Protein 6IZ2 (pdb70)

B-factor: mean 35.09, std 18.03, range [10.12, 117.85]

Secondary structure (DSSP, 8-state):
--S--HHHHHHHHHHHHHHHHHHHHHS-HHHHHH---TT---HHHHHHHHHHHHHHHHHHHHHSS-------HHHHHHHHHHHHHHHHHHGGGS-TTGGG--EE-SSSEE-HHHHHHHHHHHHHHHHHHHHHHHHHTT-PPPP--/----HHHHHHHHHHHHHHHHHHHHHS-HHHHHH---TT---HHHHHHHHHHHHHHHHHHHHHSS-------HHHHHHHHHHHHHHHHHHGGG--SHHHH--EE-SS-EE-HHHHHHHHHHHHHHHHHHHHHHHHHTT-PPPP--

InterPro domains:
  IPR007837 DNA damage-inducible protein DinB [PF05163] (1-160)
  IPR034660 DinB/YfiT-like putative metalloenzymes [G3DSA:1.20.120.450] (8-155)
  IPR034660 DinB/YfiT-like putative metalloenzymes [SSF109854] (11-155)

Foldseek 3Di:
DPDDDLVRLLVVLLVLLVLLLQLLVQDDQCQQQPPDDPPGGHLLVLLVVLLVLLVQLLVCQVVVAGDDVGDTSVVSSVSSVVSSVSSVVRSVVRDPVQQPFQHADPVGTHGSVRSSVVSSVSSVVSVVVSCVSCVVVVTHRPDPD/DDD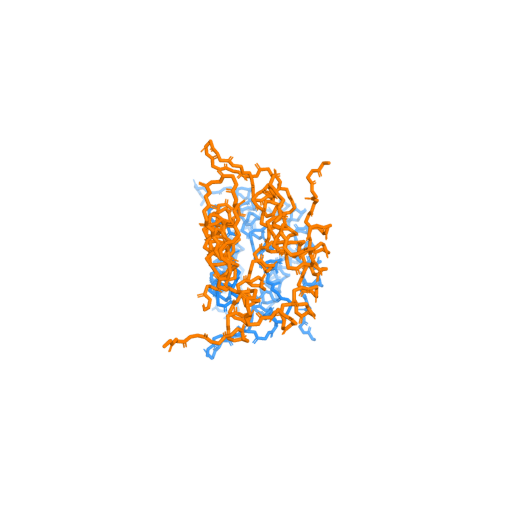DLVRLLVVLLVLLVLLLQLLVQDDQCQQQDPDDPPGGHLLVLLVVLLVLLVQLLVCQVVVARDDVRDTSVVSSVSSVVSSVSSVVRSVVRDPCQAQQFHQDPVGTHGSVRSSVVSSVSSVVSSVVSCVSCVVVVTHRPDPD

Solvent-accessible surface area: 15573 Å² total; per-residue (Å²): 153,180,176,105,37,52,75,100,11,19,67,108,3,40,42,38,2,72,10,0,58,100,0,0,89,32,3,52,89,139,1,1,46,59,44,92,28,124,155,68,98,29,0,21,17,1,0,30,48,7,0,31,46,8,55,57,0,0,28,3,32,119,162,34,95,17,67,112,153,92,14,31,57,80,109,1,19,64,55,3,57,93,0,49,67,44,0,35,65,39,1,88,136,21,65,97,75,40,14,70,59,76,14,106,25,114,204,31,160,52,6,0,66,94,1,0,100,118,13,13,91,16,8,45,103,16,2,33,42,0,39,84,4,0,139,107,52,45,37,37,12,26,80,132,133,232,183,101,45,78,74,100,12,20,66,112,2,38,41,39,1,74,14,0,61,98,0,0,83,33,4,54,94,137,6,0,47,54,45,91,29,122,157,65,99,29,0,20,16,2,0,29,49,5,0,31,66,5,48,60,0,0,42,2,18,108,160,27,114,8,88,105,153,94,14,29,55,80,110,0,15,65,58,2,59,113,0,48,66,33,0,34,68,41,3,90,144,21,45,114,123,57,26,71,75,77,10,113,14,118,105,28,74,39,6,1,70,74,2,0,99,118,18,15,89,31,6,46,105,16,2,35,41,0,40,84,4,0,140,106,56,44,36,37,11,25,77,134,127

Sequence (289 aa):
KLLLSPAELLAHWQGHRDLTRRVIEAFPEEGFAAHHAPDMRPFQAMACELAGMVEYQLDWFRRGQPTWELPGRAELLAWWDKLTAELGAEVPQVSTEMWATPATTPFGKMSPLMSVMYLIDNEVHHRGQGYVYLRELGVTPPAFYLLLSPAELLAHWQGHRDLTRRVIEAFPEEGFAAHHAPDMRPFQAMACELAGMVEYQLDWFRRGQPTWELPGRAELLAWWDKLTAELGAEVPQVSTEMWATPATTPFGKMSPLMSVMYLIDNEVHHRGQGYVYLRELGVTPPAFY

Radius of gyration: 28.39 Å; Cα contacts (8 Å, |Δi|>4): 289; chains: 2; bounding box: 26×79×72 Å

Organism: Deinococcus radiodurans (strain ATCC 13939 / DSM 20539 / JCM 16871 / CCUG 27074 / LMG 4051 / NBRC 15346 / NCIMB 9279 / VKM B-1422 / R1) (NCBI:txid243230)

Structure (mmCIF, N/CA/C/O backbone):
data_6IZ2
#
_entry.id   6IZ2
#
_cell.length_a   50.843
_cell.length_b   109.012
_cell.length_c   55.894
_cell.angle_alpha   90.000
_cell.angle_beta   89.990
_cell.angle_gamma   90.000
#
_symmetry.space_group_name_H-M   'C 1 2 1'
#
loop_
_entity.id
_entity.type
_entity.pdbx_description
1 polymer 'DinB/YfiT family protein'
2 non-polymer 'ACETATE ION'
3 non-polymer 'ZINC ION'
4 water water
#
loop_
_atom_site.group_PDB
_atom_site.id
_atom_site.type_symbol
_atom_site.label_atom_id
_atom_site.label_alt_id
_atom_site.label_comp_id
_atom_site.label_asym_id
_atom_site.label_entity_id
_atom_site.label_seq_id
_atom_site.pdbx_PDB_ins_code
_atom_site.Cartn_x
_atom_site.Cartn_y
_atom_site.Cartn_z
_atom_site.occupancy
_atom_site.B_iso_or_equiv
_atom_site.auth_seq_id
_atom_site.auth_comp_id
_atom_site.auth_asym_id
_atom_site.auth_atom_id
_atom_site.pdbx_PDB_model_num
ATOM 1 N N . LYS A 1 10 ? 23.875 82.803 -4.049 1.00 61.79 4 LYS A N 1
ATOM 2 C CA . LYS A 1 10 ? 24.603 83.180 -2.843 1.00 61.27 4 LYS A CA 1
ATOM 3 C C . LYS A 1 10 ? 23.650 83.666 -1.756 1.00 64.89 4 LYS A C 1
ATOM 4 O O . LYS A 1 10 ? 23.047 84.732 -1.892 1.00 78.57 4 LYS A O 1
ATOM 6 N N . LEU A 1 11 ? 23.524 82.886 -0.678 1.00 68.59 5 LEU A N 1
ATOM 7 C CA . LEU A 1 11 ? 22.645 83.250 0.429 1.00 56.11 5 LEU A CA 1
ATOM 8 C C . LEU A 1 11 ? 22.784 82.318 1.629 1.00 58.92 5 LEU A C 1
ATOM 9 O O . LEU A 1 11 ? 22.376 82.676 2.739 1.00 61.85 5 LEU A O 1
ATOM 14 N N . LEU A 1 12 ? 23.350 81.128 1.432 1.00 55.49 6 LEU A N 1
ATOM 15 C CA . LEU A 1 12 ? 23.241 80.072 2.434 1.00 48.58 6 LEU A CA 1
ATOM 16 C C . LEU A 1 12 ? 24.576 79.624 3.008 1.00 52.28 6 LEU A C 1
ATOM 17 O O . LEU A 1 12 ? 24.727 79.566 4.235 1.00 68.50 6 LEU A O 1
ATOM 22 N N . LEU A 1 13 ? 25.546 79.291 2.162 1.00 41.86 7 LEU A N 1
ATOM 23 C CA . LEU A 1 13 ? 26.721 78.536 2.573 1.00 37.81 7 LEU A CA 1
ATOM 24 C C . LEU A 1 13 ? 27.993 79.307 2.257 1.00 36.46 7 LEU A C 1
ATOM 25 O O . LEU A 1 13 ? 28.106 79.933 1.199 1.00 43.18 7 LEU A O 1
ATOM 30 N N . SER A 1 14 ? 28.956 79.253 3.187 1.00 36.53 8 SER A N 1
ATOM 31 C CA . SER A 1 14 ? 30.264 79.853 2.983 1.00 32.77 8 SER A CA 1
ATOM 32 C C . SER A 1 14 ? 31.241 78.817 2.437 1.00 41.73 8 SER A C 1
ATOM 33 O O . SER A 1 14 ? 31.080 77.616 2.679 1.00 41.03 8 SER A O 1
ATOM 36 N N . PRO A 1 15 ? 32.254 79.255 1.685 1.00 45.02 9 PRO A N 1
ATOM 37 C CA . PRO A 1 15 ? 33.271 78.298 1.215 1.00 41.12 9 PRO A CA 1
ATOM 38 C C . PRO A 1 15 ? 33.973 77.563 2.345 1.00 44.04 9 PRO A C 1
ATOM 39 O O . PRO A 1 15 ? 34.298 76.377 2.200 1.00 31.84 9 PRO A O 1
ATOM 43 N N . ALA A 1 16 ? 34.212 78.234 3.476 1.00 34.74 10 ALA A N 1
ATOM 44 C CA . ALA A 1 16 ? 34.855 77.570 4.607 1.00 30.64 10 ALA A CA 1
ATOM 45 C C . ALA A 1 16 ? 33.964 76.477 5.187 1.00 24.25 10 ALA A C 1
ATOM 46 O O . ALA A 1 16 ? 34.442 75.380 5.504 1.00 34.13 10 ALA A O 1
ATOM 48 N N . GLU A 1 17 ? 32.666 76.758 5.333 1.00 27.68 11 GLU A N 1
ATOM 49 C CA . GLU A 1 17 ? 31.739 75.743 5.826 1.00 25.24 11 GLU A CA 1
ATOM 50 C C . GLU A 1 17 ? 31.645 74.570 4.858 1.00 22.43 11 GLU A C 1
ATOM 51 O O . GLU A 1 17 ? 31.605 73.406 5.279 1.00 29.97 11 GLU A O 1
ATOM 57 N N . LEU A 1 18 ? 31.611 74.859 3.554 1.00 26.65 12 LEU A N 1
ATOM 58 C CA . LEU A 1 18 ? 31.591 73.795 2.556 1.00 24.75 12 LEU A CA 1
ATOM 59 C C . LEU A 1 18 ? 32.834 72.923 2.656 1.00 25.22 12 LEU A C 1
ATOM 60 O O . LEU A 1 18 ? 32.744 71.690 2.609 1.00 27.99 12 LEU A O 1
ATOM 65 N N . LEU A 1 19 ? 34.006 73.548 2.799 1.00 27.65 13 LEU A N 1
ATOM 66 C CA . LEU A 1 19 ? 35.245 72.783 2.887 1.00 39.20 13 LEU A CA 1
ATOM 67 C C . LEU A 1 19 ? 35.287 71.937 4.154 1.00 31.46 13 LEU A C 1
ATOM 68 O O . LEU A 1 19 ? 35.762 70.796 4.127 1.00 25.37 13 LEU A O 1
ATOM 73 N N . ALA A 1 20 ? 34.795 72.474 5.273 1.00 24.86 14 ALA A N 1
ATOM 74 C CA . ALA A 1 20 ? 34.784 71.698 6.510 1.00 32.36 14 ALA A CA 1
ATOM 75 C C . ALA A 1 20 ? 33.842 70.503 6.405 1.00 20.63 14 ALA A C 1
ATOM 76 O O . ALA A 1 20 ? 34.174 69.399 6.859 1.00 24.18 14 ALA A O 1
ATOM 78 N N . HIS A 1 21 ? 32.660 70.710 5.818 1.00 31.95 15 HIS A N 1
ATOM 79 C CA . HIS A 1 21 ? 31.739 69.607 5.549 1.00 36.34 15 HIS A CA 1
ATOM 80 C C . HIS A 1 21 ? 32.406 68.532 4.694 1.00 32.77 15 HIS A C 1
ATOM 81 O O . HIS A 1 21 ? 32.351 67.331 5.007 1.00 28.19 15 HIS A O 1
ATOM 88 N N . TRP A 1 22 ? 33.040 68.960 3.600 1.00 26.96 16 TRP A N 1
ATOM 89 C CA . TRP A 1 22 ? 33.742 68.046 2.706 1.00 19.93 16 TRP A CA 1
ATOM 90 C C . TRP A 1 22 ? 34.806 67.248 3.450 1.00 22.85 16 TRP A C 1
ATOM 91 O O . TRP A 1 22 ? 34.918 66.027 3.275 1.00 24.90 16 TRP A O 1
ATOM 102 N N . GLN A 1 23 ? 35.594 67.919 4.293 1.00 23.77 17 GLN A N 1
ATOM 103 C CA . GLN A 1 23 ? 36.685 67.237 4.981 1.00 20.31 17 GLN A CA 1
ATOM 104 C C . GLN A 1 23 ? 36.171 66.272 6.042 1.00 24.99 17 GLN A C 1
ATOM 105 O O . GLN A 1 23 ? 36.778 65.217 6.256 1.00 25.85 17 GLN A O 1
ATOM 111 N N . GLY A 1 24 ? 35.063 66.601 6.710 1.00 23.84 18 GLY A N 1
ATOM 112 C CA . GLY A 1 24 ? 34.449 65.630 7.604 1.00 21.60 18 GLY A CA 1
ATOM 113 C C . GLY A 1 24 ? 33.996 64.381 6.869 1.00 20.27 18 GLY A C 1
ATOM 114 O O . GLY A 1 24 ? 34.216 63.252 7.333 1.00 20.96 18 GLY A O 1
ATOM 115 N N . HIS A 1 25 ? 33.362 64.565 5.707 1.00 17.83 19 HIS A N 1
ATOM 116 C CA . HIS A 1 25 ? 32.985 63.417 4.885 1.00 12.60 19 HIS A CA 1
ATOM 117 C C . HIS A 1 25 ? 34.206 62.578 4.524 1.00 17.84 19 HIS A C 1
ATOM 118 O O . HIS A 1 25 ? 34.180 61.342 4.611 1.00 17.83 19 HIS A O 1
ATOM 125 N N . ARG A 1 26 ? 35.290 63.241 4.113 1.00 18.51 20 ARG A N 1
ATOM 126 C CA . ARG A 1 26 ? 36.488 62.515 3.705 1.00 19.03 20 ARG A CA 1
ATOM 127 C C . ARG A 1 26 ? 37.131 61.780 4.876 1.00 23.59 20 ARG A C 1
ATOM 128 O O . ARG A 1 26 ? 37.667 60.682 4.694 1.00 21.86 20 ARG A O 1
ATOM 136 N N . ASP A 1 27 ? 37.071 62.353 6.082 1.00 20.12 21 ASP A N 1
ATOM 137 C CA . ASP A 1 27 ? 37.587 61.659 7.260 1.00 14.95 21 ASP A CA 1
ATOM 138 C C . ASP A 1 27 ? 36.779 60.401 7.555 1.00 15.01 21 ASP A C 1
ATOM 139 O O . ASP A 1 27 ? 37.345 59.346 7.885 1.00 19.85 21 ASP A O 1
ATOM 144 N N . LEU A 1 28 ? 35.450 60.489 7.440 1.00 16.73 22 LEU A N 1
ATOM 145 C CA . LEU A 1 28 ? 34.636 59.294 7.649 1.00 16.36 22 LEU A CA 1
ATOM 146 C C . LEU A 1 28 ? 34.946 58.226 6.602 1.00 17.48 22 LEU A C 1
ATOM 147 O O . LEU A 1 28 ? 35.025 57.031 6.923 1.00 18.01 22 LEU A O 1
ATOM 152 N N . THR A 1 29 ? 35.134 58.635 5.344 1.00 19.89 23 THR A N 1
ATOM 153 C CA . THR A 1 29 ? 35.500 57.664 4.313 1.00 18.26 23 THR A CA 1
ATOM 154 C C . THR A 1 29 ? 36.863 57.043 4.600 1.00 16.58 23 THR A C 1
ATOM 155 O O . THR A 1 29 ? 37.084 55.853 4.338 1.00 17.09 23 THR A O 1
ATOM 159 N N . ARG A 1 30 ? 37.793 57.836 5.135 1.00 16.88 24 ARG A N 1
ATOM 160 C CA . ARG A 1 30 ? 39.094 57.298 5.519 1.00 20.50 24 ARG A CA 1
ATOM 161 C C . ARG A 1 30 ? 38.946 56.222 6.585 1.00 17.89 24 ARG A C 1
ATOM 162 O O . ARG A 1 30 ? 39.605 55.175 6.524 1.00 15.48 24 ARG A O 1
ATOM 170 N N . ARG A 1 31 ? 38.083 56.462 7.572 1.00 20.89 25 ARG A N 1
ATOM 171 C CA . ARG A 1 31 ? 37.875 55.449 8.604 1.00 19.03 25 ARG A CA 1
ATOM 172 C C . ARG A 1 31 ? 37.188 54.207 8.045 1.00 18.85 25 ARG A C 1
ATOM 173 O O . ARG A 1 31 ? 37.470 53.087 8.492 1.00 20.09 25 ARG A O 1
ATOM 181 N N . VAL A 1 32 ? 36.298 54.379 7.064 1.00 14.61 26 VAL A N 1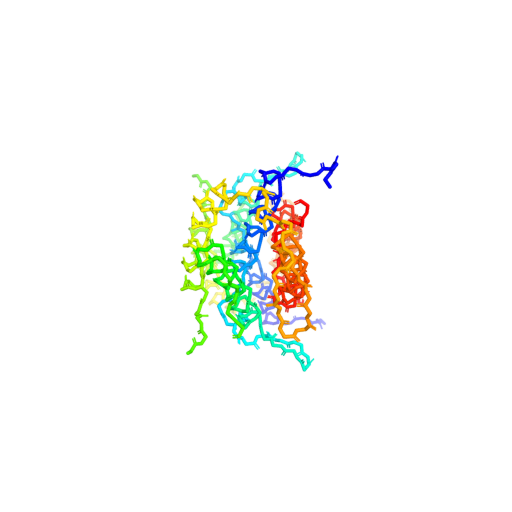
ATOM 182 C CA . VAL A 1 32 ? 35.715 53.218 6.393 1.00 12.21 26 VAL A CA 1
ATOM 183 C C . VAL A 1 32 ? 36.802 52.408 5.694 1.00 20.04 26 VAL A C 1
ATOM 184 O O . VAL A 1 32 ? 36.837 51.174 5.788 1.00 19.09 26 VAL A O 1
ATOM 188 N N . ILE A 1 33 ? 37.708 53.089 4.989 1.00 19.15 27 ILE A N 1
ATOM 189 C CA . ILE A 1 33 ? 38.809 52.399 4.319 1.00 17.40 27 ILE A CA 1
ATOM 190 C C . ILE A 1 33 ? 39.664 51.652 5.334 1.00 21.85 27 ILE A C 1
ATOM 191 O O . ILE A 1 33 ? 40.071 50.506 5.107 1.00 20.22 27 ILE A O 1
ATOM 196 N N . GLU A 1 34 ? 39.943 52.288 6.475 1.00 20.33 28 GLU A N 1
ATOM 197 C CA . GLU A 1 34 ? 40.744 51.642 7.509 1.00 24.08 28 GLU A CA 1
ATOM 198 C C . GLU A 1 34 ? 40.050 50.414 8.084 1.00 28.33 28 GLU A C 1
ATOM 199 O O . GLU A 1 34 ? 40.719 49.442 8.453 1.00 22.08 28 GLU A O 1
ATOM 205 N N . ALA A 1 35 ? 38.719 50.437 8.174 1.00 23.81 29 ALA A N 1
ATOM 206 C CA . ALA A 1 35 ? 37.978 49.327 8.762 1.00 18.05 29 ALA A CA 1
ATOM 207 C C . ALA A 1 35 ? 37.919 48.092 7.869 1.00 20.21 29 ALA A C 1
ATOM 208 O O . ALA A 1 35 ? 37.529 47.022 8.349 1.00 23.37 29 ALA A O 1
ATOM 210 N N . PHE A 1 36 ? 38.289 48.206 6.597 1.00 15.88 30 PHE A N 1
ATOM 211 C CA . PHE A 1 36 ? 38.201 47.072 5.687 1.00 18.31 30 PHE A CA 1
ATOM 212 C C . PHE A 1 36 ? 39.333 46.082 5.954 1.00 36.06 30 PHE A C 1
ATOM 213 O O . PHE A 1 36 ? 40.482 46.489 6.143 1.00 28.09 30 PHE A O 1
ATOM 221 N N . PRO A 1 37 ? 39.042 44.782 5.979 1.00 25.35 31 PRO A N 1
ATOM 222 C CA . PRO A 1 37 ? 40.124 43.799 5.887 1.00 31.73 31 PRO A CA 1
ATOM 223 C C . PRO A 1 37 ? 40.776 43.884 4.516 1.00 29.25 31 PRO A C 1
ATOM 224 O O . PRO A 1 37 ? 40.132 44.229 3.523 1.00 27.79 31 PRO A O 1
ATOM 228 N N . GLU A 1 38 ? 42.074 43.575 4.472 1.00 26.00 32 GLU A N 1
ATOM 229 C CA . GLU A 1 38 ? 42.833 43.756 3.237 1.00 26.99 32 GLU A CA 1
ATOM 230 C C . GLU A 1 38 ? 42.252 42.933 2.093 1.00 25.78 32 GLU A C 1
ATOM 231 O O . GLU A 1 38 ? 42.140 43.422 0.962 1.00 28.79 32 GLU A O 1
ATOM 237 N N . GLU A 1 39 ? 41.867 41.685 2.366 1.00 28.17 33 GLU A N 1
ATOM 238 C CA . GLU A 1 39 ? 41.370 40.809 1.308 1.00 33.94 33 GLU A CA 1
ATOM 239 C C . GLU A 1 39 ? 40.026 41.292 0.770 1.00 24.56 33 GLU A C 1
ATOM 240 O O . GLU A 1 39 ? 39.870 41.502 -0.441 1.00 26.14 33 GLU A O 1
ATOM 246 N N . GLY A 1 40 ? 39.042 41.467 1.655 1.00 25.61 34 GLY A N 1
ATOM 247 C CA . GLY A 1 40 ? 37.731 41.916 1.216 1.00 24.92 34 GLY A CA 1
ATOM 248 C C . GLY A 1 40 ? 37.750 43.302 0.602 1.00 22.16 34 GLY A C 1
ATOM 249 O O . GLY A 1 40 ? 36.886 43.634 -0.214 1.00 26.90 34 GLY A O 1
ATOM 250 N N . PHE A 1 41 ? 38.729 44.125 0.983 1.00 22.25 35 PHE A N 1
ATOM 251 C CA . PHE A 1 41 ? 38.882 45.451 0.391 1.00 24.56 35 PHE A CA 1
ATOM 252 C C . PHE A 1 41 ? 39.014 45.367 -1.125 1.00 28.67 35 PHE A C 1
ATOM 253 O O . PHE A 1 41 ? 38.395 46.143 -1.862 1.00 18.64 35 PHE A O 1
ATOM 261 N N . ALA A 1 42 ? 39.815 44.418 -1.608 1.00 26.01 36 ALA A N 1
ATOM 262 C CA . ALA A 1 42 ? 40.081 44.285 -3.032 1.00 25.97 36 ALA A CA 1
ATOM 263 C C . ALA A 1 42 ? 39.238 43.218 -3.715 1.00 20.46 36 ALA A C 1
ATOM 264 O O . ALA A 1 42 ? 39.140 43.230 -4.946 1.00 25.40 36 ALA A O 1
ATOM 266 N N . ALA A 1 43 ? 38.624 42.307 -2.963 1.00 21.61 37 ALA A N 1
ATOM 267 C CA . ALA A 1 43 ? 37.941 41.165 -3.561 1.00 31.82 37 ALA A CA 1
ATOM 268 C C . ALA A 1 43 ? 36.428 41.177 -3.399 1.00 29.29 37 ALA A C 1
ATOM 269 O O . ALA A 1 43 ? 35.717 40.770 -4.321 1.00 23.93 37 ALA A O 1
ATOM 271 N N . HIS A 1 44 ? 35.906 41.617 -2.256 1.00 24.51 38 HIS A N 1
ATOM 272 C CA . HIS A 1 44 ? 34.483 41.470 -1.976 1.00 24.30 38 HIS A CA 1
ATOM 273 C C . HIS A 1 44 ? 33.661 42.472 -2.779 1.00 23.17 38 HIS A C 1
ATOM 274 O O . HIS A 1 44 ? 33.991 43.661 -2.830 1.00 17.68 38 HIS A O 1
ATOM 281 N N . HIS A 1 45 ? 32.580 41.991 -3.391 1.00 16.75 39 HIS A N 1
ATOM 282 C CA . HIS A 1 45 ? 31.699 42.846 -4.173 1.00 21.05 39 HIS A CA 1
ATOM 283 C C . HIS A 1 45 ? 30.357 42.153 -4.356 1.00 24.76 39 HIS A C 1
ATOM 284 O O . HIS A 1 45 ? 30.247 40.928 -4.258 1.00 25.16 39 HIS A O 1
ATOM 291 N N . ALA A 1 46 ? 29.341 42.961 -4.625 1.00 19.31 40 ALA A N 1
ATOM 292 C CA . ALA A 1 46 ? 28.007 42.484 -4.958 1.00 18.99 40 ALA A CA 1
ATOM 293 C C . ALA A 1 46 ? 27.924 42.188 -6.447 1.00 18.58 40 ALA A C 1
ATOM 294 O O . ALA A 1 46 ? 28.805 42.577 -7.218 1.00 19.25 40 ALA A O 1
ATOM 296 N N . PRO A 1 47 ? 26.882 41.479 -6.892 1.00 24.45 41 PRO A N 1
ATOM 297 C CA . PRO A 1 47 ? 26.757 41.184 -8.328 1.00 23.10 41 PRO A CA 1
ATOM 298 C C . PRO A 1 47 ? 26.750 42.450 -9.174 1.00 24.96 41 PRO A C 1
ATOM 299 O O . PRO A 1 47 ? 26.049 43.419 -8.872 1.00 19.25 41 PRO A O 1
ATOM 303 N N . ASP A 1 48 ? 27.551 42.428 -10.243 1.00 19.75 42 ASP A N 1
ATOM 304 C CA . ASP A 1 48 ? 27.669 43.542 -11.186 1.00 19.63 42 ASP A CA 1
ATOM 305 C C . ASP A 1 48 ? 28.131 44.825 -10.499 1.00 18.17 42 ASP A C 1
ATOM 306 O O . ASP A 1 48 ? 27.821 45.931 -10.949 1.00 21.69 42 ASP A O 1
ATOM 311 N N . MET A 1 49 ? 28.882 44.688 -9.409 1.00 20.13 43 MET A N 1
ATOM 312 C CA . MET A 1 49 ? 29.463 45.821 -8.705 1.00 26.01 43 MET A CA 1
ATOM 313 C C . MET A 1 49 ? 30.949 45.574 -8.486 1.00 20.42 43 MET A C 1
ATOM 314 O O . MET A 1 49 ? 31.425 44.438 -8.532 1.00 15.38 43 MET A O 1
ATOM 319 N N . ARG A 1 50 ? 31.676 46.656 -8.241 1.00 17.35 44 ARG A N 1
ATOM 320 C CA . ARG A 1 50 ? 33.109 46.595 -8.004 1.00 15.64 44 ARG A CA 1
ATOM 321 C C . ARG A 1 50 ? 33.401 46.446 -6.519 1.00 16.45 44 ARG A C 1
ATOM 322 O O . ARG A 1 50 ? 32.554 46.750 -5.673 1.00 19.96 44 ARG A O 1
ATOM 330 N N . PRO A 1 51 ? 34.593 45.970 -6.163 1.00 19.43 45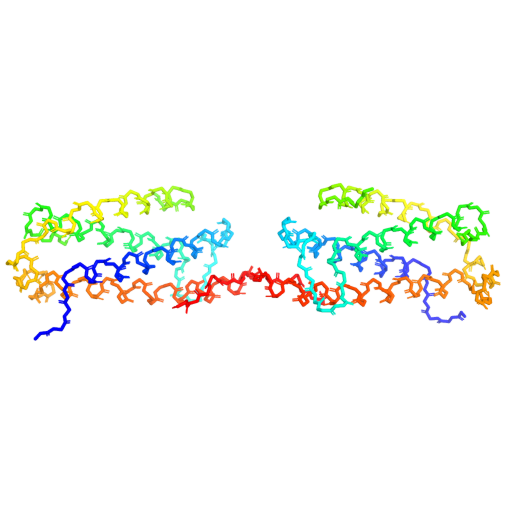 PRO A N 1
ATOM 331 C CA . PRO A 1 51 ? 35.017 46.032 -4.762 1.00 20.19 45 PRO A CA 1
ATOM 332 C C . PRO A 1 51 ? 35.261 47.473 -4.343 1.00 16.04 45 PRO A C 1
ATOM 333 O O . PRO A 1 51 ? 35.401 48.376 -5.171 1.00 16.83 45 PRO A O 1
ATOM 337 N N . PHE A 1 52 ? 35.305 47.684 -3.025 1.00 12.64 46 PHE A N 1
ATOM 338 C CA . PHE A 1 52 ? 35.458 49.040 -2.510 1.00 15.42 46 PHE A CA 1
ATOM 339 C C . PHE A 1 52 ? 36.807 49.648 -2.869 1.00 16.18 46 PHE A C 1
ATOM 340 O O . PHE A 1 52 ? 36.937 50.876 -2.874 1.00 15.92 46 PHE A O 1
ATOM 348 N N . GLN A 1 53 ? 37.812 48.818 -3.154 1.00 20.20 47 GLN A N 1
ATOM 349 C CA . GLN A 1 53 ? 39.097 49.327 -3.623 1.00 18.37 47 GLN A CA 1
ATOM 350 C C . GLN A 1 53 ? 38.916 50.223 -4.844 1.00 19.80 47 GLN A C 1
ATOM 351 O O . GLN A 1 53 ? 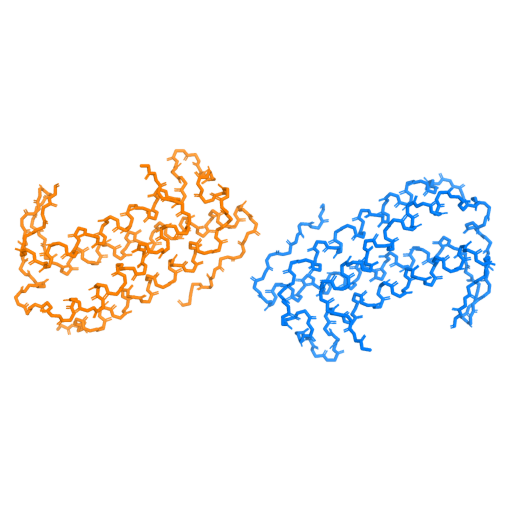39.425 51.353 -4.892 1.00 19.92 47 GLN A O 1
ATOM 357 N N . ALA A 1 54 ? 38.158 49.739 -5.833 1.00 18.56 48 ALA A N 1
ATOM 358 C CA . ALA A 1 54 ? 37.937 50.511 -7.051 1.00 16.47 48 ALA A CA 1
ATOM 359 C C . ALA A 1 54 ? 37.121 51.768 -6.777 1.00 15.99 48 ALA A C 1
ATOM 360 O O . ALA A 1 54 ? 37.400 52.830 -7.346 1.00 25.93 48 ALA A O 1
ATOM 362 N N . MET A 1 55 ? 36.107 51.671 -5.913 1.00 19.70 49 MET A N 1
ATOM 363 C CA . MET A 1 55 ? 35.298 52.844 -5.588 1.00 15.94 49 MET A CA 1
ATOM 364 C C . MET A 1 55 ? 36.139 53.933 -4.934 1.00 12.08 49 MET A C 1
ATOM 365 O O . MET A 1 55 ? 36.025 55.117 -5.281 1.00 21.15 49 MET A O 1
ATOM 370 N N . ALA A 1 56 ? 36.983 53.554 -3.974 1.00 17.43 50 ALA A N 1
ATOM 371 C CA . ALA A 1 56 ? 37.808 54.543 -3.293 1.00 20.94 50 ALA A CA 1
ATOM 372 C C . ALA A 1 56 ? 38.844 55.139 -4.237 1.00 23.78 50 ALA A C 1
ATOM 373 O O . ALA A 1 56 ? 39.151 56.338 -4.155 1.00 21.36 50 ALA A O 1
ATOM 375 N N . CYS A 1 57 ? 39.389 54.322 -5.146 1.00 22.08 51 CYS A N 1
ATOM 376 C CA . CYS A 1 57 ? 40.272 54.865 -6.175 1.00 18.67 51 CYS A CA 1
ATOM 377 C C . CYS A 1 57 ? 39.540 55.884 -7.043 1.00 19.03 51 CYS A C 1
ATOM 378 O O . CYS A 1 57 ? 40.103 56.926 -7.400 1.00 24.09 51 CYS A O 1
ATOM 381 N N . GLU A 1 58 ? 38.282 55.597 -7.388 1.00 22.87 52 GLU A N 1
ATOM 382 C CA . GLU A 1 58 ? 37.467 56.541 -8.149 1.00 20.83 52 GLU A CA 1
ATOM 383 C C . GLU A 1 58 ? 37.310 57.861 -7.401 1.00 17.84 52 GLU A C 1
ATOM 384 O O . GLU A 1 58 ? 37.447 58.945 -7.985 1.00 21.35 52 GLU A O 1
ATOM 390 N N . LEU A 1 59 ? 37.020 57.785 -6.101 1.00 16.19 53 LEU A N 1
ATOM 391 C CA . LEU A 1 59 ? 36.843 59.000 -5.304 1.00 14.30 53 LEU A CA 1
ATOM 392 C C . LEU A 1 59 ? 38.129 59.823 -5.254 1.00 18.54 53 LEU A C 1
ATOM 393 O O . LEU A 1 59 ? 38.108 61.054 -5.414 1.00 27.59 53 LEU A O 1
ATOM 398 N N . ALA A 1 60 ? 39.263 59.156 -5.022 1.00 21.69 54 ALA A N 1
ATOM 399 C CA . ALA A 1 60 ? 40.537 59.868 -4.961 1.00 24.60 54 ALA A CA 1
ATOM 400 C C . ALA A 1 60 ? 40.878 60.508 -6.303 1.00 22.44 54 ALA A C 1
ATOM 401 O O . ALA A 1 60 ? 41.395 61.634 -6.353 1.00 25.14 54 ALA A O 1
ATOM 403 N N . GLY A 1 61 ? 40.591 59.809 -7.404 1.00 20.93 55 GLY A N 1
ATOM 404 C CA . GLY A 1 61 ? 40.818 60.395 -8.715 1.00 23.10 55 GLY A CA 1
ATOM 405 C C . GLY A 1 61 ? 39.943 61.607 -8.965 1.00 26.73 55 GLY A C 1
ATOM 406 O O . GLY A 1 61 ? 40.370 62.573 -9.603 1.00 26.39 55 GLY A O 1
ATOM 407 N N . MET A 1 62 ? 38.708 61.578 -8.461 1.00 23.29 56 MET A N 1
ATOM 408 C CA . MET A 1 62 ? 37.846 62.751 -8.586 1.00 22.14 56 MET A CA 1
ATOM 409 C C . MET A 1 62 ? 38.398 63.930 -7.792 1.00 25.32 56 MET A C 1
ATOM 410 O O . MET A 1 62 ? 38.318 65.083 -8.241 1.00 33.58 56 MET A O 1
ATOM 415 N N . VAL A 1 63 ? 38.957 63.665 -6.608 1.00 23.57 57 VAL A N 1
ATOM 416 C CA . VAL A 1 63 ? 39.584 64.745 -5.845 1.00 25.21 57 VAL A CA 1
ATOM 417 C C . VAL A 1 63 ? 40.774 65.317 -6.609 1.00 34.85 57 VAL A C 1
ATOM 418 O O . VAL A 1 63 ? 40.993 66.536 -6.628 1.00 24.17 57 VAL A O 1
ATOM 422 N N . GLU A 1 64 ? 41.567 64.447 -7.243 1.00 25.87 58 GLU A N 1
ATOM 423 C CA . GLU A 1 64 ? 42.663 64.929 -8.083 1.00 26.61 58 GLU A CA 1
ATOM 424 C C . GLU A 1 64 ? 42.142 65.810 -9.214 1.00 29.77 58 GLU A C 1
ATOM 425 O O . GLU A 1 64 ? 42.721 66.863 -9.515 1.00 28.42 58 GLU A O 1
ATOM 431 N N . TYR A 1 65 ? 41.046 65.388 -9.848 1.00 26.91 59 TYR A N 1
ATOM 432 C CA . TYR A 1 65 ? 40.436 66.164 -10.924 1.00 26.97 59 TYR A CA 1
ATOM 433 C C . TYR A 1 65 ? 40.029 67.554 -10.442 1.00 27.68 59 TYR A C 1
ATOM 434 O O . TYR A 1 65 ? 40.299 68.562 -11.107 1.00 31.72 59 TYR A O 1
ATOM 443 N N . GLN A 1 66 ? 39.383 67.627 -9.275 1.00 23.19 60 GLN A N 1
ATOM 444 C CA . GLN A 1 66 ? 38.928 68.921 -8.767 1.00 18.11 60 GLN A CA 1
ATOM 445 C C . GLN A 1 66 ? 40.101 69.806 -8.350 1.00 31.23 60 GLN A C 1
ATOM 446 O O . GLN A 1 66 ? 40.071 71.027 -8.559 1.00 33.64 60 GLN A O 1
ATOM 452 N N . LEU A 1 67 ? 41.135 69.216 -7.743 1.00 28.97 61 LEU A N 1
ATOM 453 C CA . LEU A 1 67 ? 42.323 69.992 -7.395 1.00 30.42 61 LEU A CA 1
ATOM 454 C C . LEU A 1 67 ? 42.981 70.560 -8.641 1.00 31.96 61 LEU A C 1
ATOM 455 O O . LEU A 1 67 ? 43.427 71.714 -8.650 1.00 35.08 61 LEU A O 1
ATOM 460 N N . ASP A 1 68 ? 43.047 69.754 -9.702 1.00 32.44 62 ASP A N 1
ATOM 461 C CA . ASP A 1 68 ? 43.601 70.210 -10.971 1.00 32.04 62 ASP A CA 1
ATOM 462 C C . ASP A 1 68 ? 42.765 71.341 -11.560 1.00 36.28 62 ASP A C 1
ATOM 463 O O . ASP A 1 68 ? 43.309 72.305 -12.117 1.00 36.17 62 ASP A O 1
ATOM 468 N N . TRP A 1 69 ? 41.438 71.235 -11.452 1.00 33.82 63 TRP A N 1
ATOM 469 C CA . TRP A 1 69 ? 40.553 72.321 -11.866 1.00 26.94 63 TRP A CA 1
ATOM 470 C C . TRP A 1 69 ? 40.888 73.609 -11.122 1.00 29.92 63 TRP A C 1
ATOM 471 O O . TRP A 1 69 ? 41.063 74.667 -11.736 1.00 39.93 63 TRP A O 1
ATOM 482 N N . PHE A 1 70 ? 40.983 73.535 -9.793 1.00 27.17 64 PHE A N 1
ATOM 483 C CA . PHE A 1 70 ? 41.268 74.737 -9.014 1.00 28.99 64 PHE A CA 1
ATOM 484 C C . PHE A 1 70 ? 42.648 75.304 -9.328 1.00 41.00 64 PHE A C 1
ATOM 485 O O . PHE A 1 70 ? 42.838 76.525 -9.298 1.00 38.49 64 PHE A O 1
ATOM 493 N N . ARG A 1 71 ? 43.617 74.441 -9.639 1.00 31.29 65 ARG A N 1
ATOM 494 C CA . ARG A 1 71 ? 44.979 74.908 -9.883 1.00 36.10 65 ARG A CA 1
ATOM 495 C C . ARG A 1 71 ? 45.118 75.564 -11.254 1.00 39.49 65 ARG A C 1
ATOM 496 O O . ARG A 1 71 ? 45.646 76.676 -11.365 1.00 44.35 65 ARG A O 1
ATOM 504 N N . ARG A 1 72 ? 44.664 74.885 -12.312 1.00 35.16 66 ARG A N 1
ATOM 505 C CA . ARG A 1 72 ? 44.822 75.378 -13.677 1.00 36.22 66 ARG A CA 1
ATOM 506 C C . ARG A 1 72 ? 43.727 76.344 -14.108 1.00 37.06 66 ARG A C 1
ATOM 507 O O . ARG A 1 72 ? 43.889 77.018 -15.132 1.00 42.02 66 ARG A O 1
ATOM 515 N N . GLY A 1 73 ? 42.622 76.425 -13.370 1.00 37.71 67 GLY A N 1
ATOM 516 C CA . GLY A 1 73 ? 41.516 77.283 -13.735 1.00 36.26 67 GLY A CA 1
ATOM 517 C C . GLY A 1 73 ? 40.502 76.660 -14.670 1.00 42.07 67 GLY A C 1
ATOM 518 O O . GLY A 1 73 ? 39.461 77.280 -14.930 1.00 39.12 67 GLY A O 1
ATOM 519 N N . GLN A 1 74 ? 40.765 75.454 -15.179 1.00 37.43 68 GLN A N 1
ATOM 520 C CA . GLN A 1 74 ? 39.877 74.782 -16.111 1.00 35.89 68 GLN A CA 1
ATOM 521 C C . GLN A 1 74 ? 39.928 73.289 -15.830 1.00 41.72 68 GLN A C 1
ATOM 522 O O . GLN A 1 74 ? 41.013 72.758 -15.549 1.00 32.77 68 GLN A O 1
ATOM 528 N N . PRO A 1 75 ? 38.797 72.592 -15.886 1.00 39.43 69 PRO A N 1
ATOM 529 C CA . PRO A 1 75 ? 38.821 71.138 -15.708 1.00 35.65 69 PRO A CA 1
ATOM 530 C C . PRO A 1 75 ? 39.289 70.418 -16.964 1.00 38.63 69 PRO A C 1
ATOM 531 O O . PRO A 1 75 ? 39.026 70.840 -18.092 1.00 39.93 69 PRO A O 1
ATOM 535 N N . THR A 1 76 ? 39.996 69.309 -16.747 1.00 33.75 70 THR A N 1
ATOM 536 C CA . THR A 1 76 ? 40.459 68.429 -17.818 1.00 38.56 70 THR A CA 1
ATOM 537 C C . THR A 1 76 ? 39.691 67.117 -17.736 1.00 45.42 70 THR A C 1
ATOM 538 O O . THR A 1 76 ? 39.908 66.321 -16.815 1.00 43.08 70 THR A O 1
ATOM 542 N N . TRP A 1 77 ? 38.814 66.884 -18.705 1.00 54.55 71 TRP A N 1
ATOM 543 C CA . TRP A 1 77 ? 38.019 65.665 -18.737 1.00 45.17 71 TRP A CA 1
ATOM 544 C C . TRP A 1 77 ? 38.689 64.600 -19.599 1.00 49.16 71 TRP A C 1
ATOM 545 O O . TRP A 1 77 ? 39.658 63.966 -19.178 1.00 56.95 71 TRP A O 1
ATOM 547 N N . GLU A 1 85 ? 47.807 49.871 -11.869 1.00 63.14 79 GLU A N 1
ATOM 548 C CA . GLU A 1 85 ? 47.364 48.946 -10.832 1.00 69.67 79 GLU A CA 1
ATOM 549 C C . GLU A 1 85 ? 46.565 49.673 -9.754 1.00 62.33 79 GLU A C 1
ATOM 550 O O . GLU A 1 85 ? 46.840 50.831 -9.439 1.00 57.66 79 GLU A O 1
ATOM 552 N N . LEU A 1 86 ? 45.572 48.984 -9.194 1.00 59.95 80 LEU A N 1
ATOM 553 C CA . LEU A 1 86 ? 44.772 49.580 -8.134 1.00 45.49 80 LEU A CA 1
ATOM 554 C C . LEU A 1 86 ? 45.554 49.580 -6.822 1.00 35.31 80 LEU A C 1
ATOM 555 O O . LEU A 1 86 ? 46.170 48.572 -6.466 1.00 38.75 80 LEU A O 1
ATOM 560 N N . PRO A 1 87 ? 45.547 50.691 -6.089 1.00 44.59 81 PRO A N 1
ATOM 561 C CA . PRO A 1 87 ? 46.327 50.757 -4.848 1.00 37.26 81 PRO A CA 1
ATOM 562 C C . PRO A 1 87 ? 45.726 49.889 -3.755 1.00 36.80 81 PRO A C 1
ATOM 563 O O . PRO A 1 87 ? 44.505 49.751 -3.642 1.00 33.61 81 PRO A O 1
ATOM 567 N N . GLY A 1 88 ? 46.601 49.305 -2.944 1.00 26.40 82 GLY A N 1
ATOM 568 C CA . GLY A 1 88 ? 46.179 48.619 -1.743 1.00 33.20 82 GLY A CA 1
ATOM 569 C C . GLY A 1 88 ? 45.703 49.605 -0.690 1.00 31.06 82 GLY A C 1
ATOM 570 O O . GLY A 1 88 ? 45.707 50.822 -0.876 1.00 42.05 82 GLY A O 1
ATOM 571 N N . ARG A 1 89 ? 45.293 49.053 0.454 1.00 32.67 83 ARG A N 1
ATOM 572 C CA . ARG A 1 89 ? 44.710 49.878 1.510 1.00 39.34 83 ARG A CA 1
ATOM 573 C C . ARG A 1 89 ? 45.694 50.933 2.005 1.00 34.92 83 ARG A C 1
ATOM 574 O O . ARG A 1 89 ? 45.340 52.109 2.142 1.00 25.35 83 ARG A O 1
ATOM 582 N N . ALA A 1 90 ? 46.939 50.531 2.273 1.00 34.60 84 ALA A N 1
ATOM 583 C CA . ALA A 1 90 ? 47.911 51.455 2.852 1.00 27.84 84 ALA A CA 1
ATOM 584 C C . ALA A 1 90 ? 48.296 52.554 1.865 1.00 20.41 84 ALA A C 1
ATOM 585 O O . ALA A 1 90 ? 48.332 53.742 2.222 1.00 25.38 84 ALA A O 1
ATOM 587 N N . GLU A 1 91 ? 48.608 52.177 0.621 1.00 20.87 85 GLU A N 1
ATOM 588 C CA . GLU A 1 91 ? 48.941 53.179 -0.387 1.00 26.02 85 GLU A CA 1
ATOM 589 C C . GLU A 1 91 ? 47.770 54.121 -0.626 1.00 27.91 85 GLU A C 1
ATOM 590 O O . GLU A 1 91 ? 47.957 55.335 -0.778 1.00 29.68 85 GLU A O 1
ATOM 596 N N . LEU A 1 92 ? 46.553 53.576 -0.666 1.00 27.57 86 LEU A N 1
ATOM 597 C CA . LEU A 1 92 ? 45.379 54.415 -0.868 1.00 21.12 86 LEU A CA 1
ATOM 598 C C . LEU A 1 92 ? 45.184 55.376 0.294 1.00 19.56 86 LEU A C 1
ATOM 599 O O . LEU A 1 92 ? 44.778 56.522 0.093 1.00 23.66 86 LEU A O 1
ATOM 604 N N . LEU A 1 93 ? 45.475 54.932 1.519 1.00 21.87 87 LEU A N 1
ATOM 605 C CA . LEU A 1 93 ? 45.347 55.823 2.669 1.00 22.30 87 LEU A CA 1
ATOM 606 C C . LEU A 1 93 ? 46.384 56.941 2.623 1.00 23.50 87 LEU A C 1
ATOM 607 O O . LEU A 1 93 ? 46.085 58.091 2.972 1.00 27.78 87 LEU A O 1
ATOM 612 N N . ALA A 1 94 ? 47.608 56.627 2.192 1.00 20.44 88 ALA A N 1
ATOM 613 C CA . ALA A 1 94 ? 48.613 57.678 2.036 1.00 24.29 88 ALA A CA 1
ATOM 614 C C . ALA A 1 94 ? 48.193 58.684 0.967 1.00 29.02 88 ALA A C 1
ATOM 615 O O . ALA A 1 94 ? 48.325 59.903 1.155 1.00 30.44 88 ALA A O 1
ATOM 617 N N . TRP A 1 95 ? 47.685 58.185 -0.163 1.00 20.70 89 TRP A N 1
ATOM 618 C CA . TRP A 1 95 ? 47.152 59.052 -1.211 1.00 26.94 89 TRP A CA 1
ATOM 619 C C . TRP A 1 95 ? 46.012 59.918 -0.682 1.00 29.81 89 TRP A C 1
ATOM 620 O O . TRP A 1 95 ? 45.933 61.118 -0.980 1.00 27.91 89 TRP A O 1
ATOM 631 N N . TRP A 1 96 ? 45.126 59.317 0.114 1.00 27.19 90 TRP A N 1
ATOM 632 C CA . TRP A 1 96 ? 44.006 60.030 0.717 1.00 22.02 90 TRP A CA 1
ATOM 633 C C . TRP A 1 96 ? 44.489 61.161 1.614 1.00 30.36 90 TRP A C 1
ATOM 634 O O . TRP A 1 96 ? 43.936 62.265 1.585 1.00 23.96 90 TRP A O 1
ATOM 645 N N . ASP A 1 97 ? 45.519 60.903 2.422 1.00 25.69 91 ASP A N 1
ATOM 646 C CA . ASP A 1 97 ? 46.023 61.939 3.321 1.00 30.96 91 ASP A CA 1
ATOM 647 C C . ASP A 1 97 ? 46.707 63.062 2.548 1.00 37.30 91 ASP A C 1
ATOM 648 O O . ASP A 1 97 ? 46.583 64.241 2.912 1.00 35.12 91 ASP A O 1
ATOM 653 N N . LYS A 1 98 ? 47.434 62.718 1.480 1.00 25.78 92 LYS A N 1
ATOM 654 C CA . LYS A 1 98 ? 48.003 63.752 0.618 1.00 23.44 92 LYS A CA 1
ATOM 655 C C . LYS A 1 98 ? 46.905 64.636 0.037 1.00 27.96 92 LYS A C 1
ATOM 656 O O . LYS A 1 98 ? 47.010 65.872 0.043 1.00 31.36 92 LYS A O 1
ATOM 662 N N . LEU A 1 99 ? 45.837 64.013 -0.467 1.00 30.46 93 LEU A N 1
ATOM 663 C CA . LEU A 1 99 ? 44.723 64.777 -1.020 1.00 28.07 93 LEU A CA 1
ATOM 664 C C . LEU A 1 99 ? 44.060 65.639 0.047 1.00 34.33 93 LEU A C 1
ATOM 665 O O . LEU A 1 99 ? 43.638 66.766 -0.232 1.00 30.24 93 LEU A O 1
ATOM 670 N N . THR A 1 100 ? 43.956 65.123 1.273 1.00 27.62 94 THR A N 1
ATOM 671 C CA . THR A 1 100 ? 43.383 65.900 2.369 1.00 28.53 94 THR A CA 1
ATOM 672 C C . THR A 1 100 ? 44.200 67.158 2.628 1.00 24.56 94 THR A C 1
ATOM 673 O O . THR A 1 100 ? 43.651 68.264 2.734 1.00 36.24 94 THR A O 1
ATOM 677 N N . ALA A 1 101 ? 45.520 67.001 2.746 1.00 31.61 95 ALA A N 1
ATOM 678 C CA . ALA A 1 101 ? 46.382 68.155 2.983 1.00 36.38 95 ALA A CA 1
ATOM 679 C C . ALA A 1 101 ? 46.272 69.166 1.849 1.00 38.59 95 ALA A C 1
ATOM 680 O O . ALA A 1 101 ? 46.193 70.379 2.091 1.00 37.37 95 ALA A O 1
ATOM 682 N N . GLU A 1 102 ? 46.246 68.687 0.603 1.00 38.30 96 GLU A N 1
ATOM 683 C CA . GLU A 1 102 ? 46.202 69.611 -0.527 1.00 38.40 96 GLU A CA 1
ATOM 684 C C . GLU A 1 102 ? 44.861 70.335 -0.607 1.00 37.16 96 GLU A C 1
ATOM 685 O O . GLU A 1 102 ? 44.814 71.529 -0.929 1.00 32.33 96 GLU A O 1
ATOM 691 N N . LEU A 1 103 ? 43.762 69.636 -0.307 1.00 31.08 97 LEU A N 1
ATOM 692 C CA . LEU A 1 103 ? 42.460 70.292 -0.250 1.00 27.63 97 LEU A CA 1
ATOM 693 C C . LEU A 1 103 ? 42.435 71.359 0.834 1.00 31.84 97 LEU A C 1
ATOM 694 O O . LEU A 1 103 ? 41.959 72.477 0.606 1.00 30.45 97 LEU A O 1
ATOM 699 N N . GLY A 1 104 ? 42.946 71.035 2.023 1.00 34.64 98 GLY A N 1
ATOM 700 C CA . GLY A 1 104 ? 42.954 72.000 3.107 1.00 42.34 98 GLY A CA 1
ATOM 701 C C . GLY A 1 104 ? 43.869 73.183 2.874 1.00 46.14 98 GLY A C 1
ATOM 702 O O . GLY A 1 104 ? 43.640 74.253 3.448 1.00 36.81 98 GLY A O 1
ATOM 703 N N . ALA A 1 105 ? 44.902 73.015 2.049 1.00 45.85 99 ALA A N 1
ATOM 704 C CA . ALA A 1 105 ? 45.815 74.116 1.773 1.00 47.81 99 ALA A CA 1
ATOM 705 C C . ALA A 1 105 ? 45.403 74.961 0.573 1.00 51.57 99 ALA A C 1
ATOM 706 O O . ALA A 1 105 ? 45.755 76.145 0.517 1.00 59.02 99 ALA A O 1
ATOM 708 N N . GLU A 1 106 ? 44.670 74.395 -0.387 1.00 44.32 100 GLU A N 1
ATOM 709 C CA . GLU A 1 106 ? 44.422 75.079 -1.651 1.00 33.36 100 GLU A CA 1
ATOM 710 C C . GLU A 1 106 ? 42.995 75.572 -1.837 1.00 37.53 100 GLU A C 1
ATOM 711 O O . GLU A 1 106 ? 42.796 76.596 -2.494 1.00 39.68 100 GLU A O 1
ATOM 717 N N . VAL A 1 107 ? 42.002 74.880 -1.288 1.00 30.46 101 VAL A N 1
ATOM 718 C CA . VAL A 1 107 ? 40.602 75.281 -1.437 1.00 33.33 101 VAL A CA 1
ATOM 719 C C . VAL A 1 107 ? 40.324 76.617 -0.747 1.00 34.90 101 VAL A C 1
ATOM 720 O O . VAL A 1 107 ? 39.573 77.431 -1.303 1.00 43.20 101 VAL A O 1
ATOM 724 N N . PRO A 1 108 ? 40.875 76.904 0.442 1.00 35.10 102 PRO A N 1
ATOM 725 C CA . PRO A 1 108 ? 40.661 78.247 1.012 1.00 46.63 102 PRO A CA 1
ATOM 726 C C . PRO A 1 108 ? 41.150 79.372 0.114 1.00 56.77 102 PRO A C 1
ATOM 727 O O . PRO A 1 108 ? 40.611 80.484 0.183 1.00 55.83 102 PRO A O 1
ATOM 731 N N . GLN A 1 109 ? 42.148 79.116 -0.734 1.00 56.09 103 GLN A N 1
ATOM 732 C CA . GLN A 1 109 ? 42.638 80.115 -1.674 1.00 52.05 103 GLN A CA 1
ATOM 733 C C . GLN A 1 109 ? 41.727 80.294 -2.879 1.00 51.71 103 GLN A C 1
ATOM 734 O O . GLN A 1 109 ? 41.952 81.217 -3.669 1.00 65.09 103 GLN A O 1
ATOM 740 N N . VAL A 1 110 ? 40.724 79.438 -3.052 1.00 51.45 104 VAL A N 1
ATOM 741 C CA . VAL A 1 110 ? 39.835 79.562 -4.197 1.00 56.74 104 VAL A CA 1
ATOM 742 C C . VAL A 1 110 ? 39.039 80.856 -4.106 1.00 63.52 104 VAL A C 1
ATOM 743 O O . VAL A 1 110 ? 38.347 81.105 -3.111 1.00 63.17 104 VAL A O 1
ATOM 745 N N . SER A 1 111 ? 39.145 81.684 -5.145 1.00 69.01 105 SER A N 1
ATOM 746 C CA . SER A 1 111 ? 38.316 82.879 -5.230 1.00 77.19 105 SER A CA 1
ATOM 747 C C . SER A 1 111 ? 36.840 82.494 -5.227 1.00 78.29 105 SER A C 1
ATOM 748 O O . SER A 1 111 ? 36.399 81.669 -6.029 1.00 80.99 105 SER A O 1
ATOM 751 N N . THR A 1 112 ? 36.078 83.092 -4.308 1.00 78.13 106 THR A N 1
ATOM 752 C CA . THR A 1 112 ? 34.670 82.741 -4.163 1.00 75.82 106 THR A CA 1
ATOM 753 C C . THR A 1 112 ? 33.847 83.178 -5.366 1.00 74.20 106 THR A C 1
ATOM 754 O O . THR A 1 112 ? 32.681 82.778 -5.487 1.00 72.64 106 THR A O 1
ATOM 758 N N . GLU A 1 113 ? 34.419 84.009 -6.246 1.00 68.83 107 GLU A N 1
ATOM 759 C CA . GLU A 1 113 ? 33.823 84.244 -7.551 1.00 71.35 107 GLU A CA 1
ATOM 760 C C . GLU A 1 113 ? 34.044 83.064 -8.485 1.00 75.25 107 GLU A C 1
ATOM 761 O O . GLU A 1 113 ? 33.166 82.752 -9.296 1.00 75.84 107 GLU A O 1
ATOM 763 N N . MET A 1 114 ? 35.209 82.411 -8.393 1.00 72.00 108 MET A N 1
ATOM 764 C CA . MET A 1 114 ? 35.474 81.225 -9.203 1.00 65.77 108 MET A CA 1
ATOM 765 C C . MET A 1 114 ? 34.464 80.118 -8.925 1.00 64.74 108 MET A C 1
ATOM 766 O O . MET A 1 114 ? 34.106 79.359 -9.834 1.00 65.96 108 MET A O 1
ATOM 771 N N . TRP A 1 115 ? 33.980 80.029 -7.683 1.00 61.80 109 TRP A N 1
ATOM 772 C CA . TRP A 1 115 ? 33.083 78.943 -7.297 1.00 55.05 109 TRP A CA 1
ATOM 773 C C . TRP A 1 115 ? 31.833 78.890 -8.165 1.00 61.37 109 TRP A C 1
ATOM 774 O O . TRP A 1 115 ? 31.240 77.817 -8.326 1.00 52.25 109 TRP A O 1
ATOM 785 N N . ALA A 1 116 ? 31.419 80.025 -8.734 1.00 61.24 110 ALA A N 1
ATOM 786 C CA . ALA A 1 116 ? 30.142 80.117 -9.427 1.00 70.78 110 ALA A CA 1
ATOM 787 C C . ALA A 1 116 ? 30.255 80.212 -10.942 1.00 74.91 110 ALA A C 1
ATOM 788 O O . ALA A 1 116 ? 29.221 80.182 -11.618 1.00 77.59 110 ALA A O 1
ATOM 790 N N . THR A 1 117 ? 31.455 80.327 -11.493 1.00 72.60 111 THR A N 1
ATOM 791 C CA . THR A 1 117 ? 31.602 80.436 -12.942 1.00 77.95 111 THR A CA 1
ATOM 792 C C . THR A 1 117 ? 31.322 79.093 -13.602 1.00 71.82 111 THR A C 1
ATOM 793 O O . THR A 1 117 ? 32.112 78.156 -13.424 1.00 75.16 111 THR A O 1
ATOM 797 N N . PRO A 1 118 ? 30.239 78.950 -14.370 1.00 70.77 112 PRO A N 1
ATOM 798 C CA . PRO A 1 118 ? 29.944 77.649 -14.983 1.00 68.09 112 PRO A CA 1
ATOM 799 C C . PRO A 1 118 ? 30.923 77.294 -16.090 1.00 67.09 112 PRO A C 1
ATOM 800 O O . PRO A 1 118 ? 30.643 77.525 -17.271 1.00 66.55 112 PRO A O 1
ATOM 804 N N . ALA A 1 119 ? 32.075 76.740 -15.718 1.00 67.23 113 ALA A N 1
ATOM 805 C CA . ALA A 1 119 ? 33.028 76.263 -16.708 1.00 59.95 113 ALA A CA 1
ATOM 806 C C . ALA A 1 119 ? 32.401 75.158 -17.555 1.00 47.67 113 ALA A C 1
ATOM 807 O O . ALA A 1 119 ? 31.458 74.478 -17.141 1.00 51.50 113 ALA A O 1
ATOM 809 N N . THR A 1 120 ? 32.940 74.984 -18.758 1.00 51.31 114 THR A N 1
ATOM 810 C CA . THR A 1 120 ? 32.347 74.095 -19.748 1.00 58.03 114 THR A CA 1
ATOM 811 C C . THR A 1 120 ? 32.946 72.697 -19.642 1.00 67.82 114 THR A C 1
ATOM 812 O O . THR A 1 120 ? 34.170 72.534 -19.638 1.00 74.71 114 THR A O 1
ATOM 816 N N . THR A 1 121 ? 32.075 71.699 -19.566 1.00 64.39 115 THR A N 1
ATOM 817 C CA . THR A 1 121 ? 32.407 70.286 -19.533 1.00 66.22 115 THR A CA 1
ATOM 818 C C . THR A 1 121 ? 31.693 69.588 -20.689 1.00 79.88 115 THR A C 1
ATOM 819 O O . THR A 1 121 ? 30.743 70.140 -21.257 1.00 77.72 115 THR A O 1
ATOM 823 N N . PRO A 1 122 ? 32.154 68.397 -21.100 1.00 83.76 116 PRO A N 1
ATOM 824 C CA . PRO A 1 122 ? 31.458 67.680 -22.187 1.00 85.20 116 PRO A CA 1
ATOM 825 C C . PRO A 1 122 ? 29.958 67.526 -21.984 1.00 92.58 116 PRO A C 1
ATOM 826 O O . PRO A 1 122 ? 29.208 67.534 -22.969 1.00 93.12 116 PRO A O 1
ATOM 830 N N . PHE A 1 123 ? 29.494 67.384 -20.742 1.00 99.93 117 PHE A N 1
ATOM 831 C CA . PHE A 1 123 ? 28.056 67.335 -20.489 1.00 102.93 117 PHE A CA 1
ATOM 832 C C . PHE A 1 123 ? 27.413 68.692 -20.751 1.00 99.61 117 PHE A C 1
ATOM 833 O O . PHE A 1 123 ? 26.525 68.823 -21.602 1.00 102.29 117 PHE A O 1
ATOM 841 N N . GLY A 1 124 ? 27.852 69.717 -20.023 1.00 97.35 118 GLY A N 1
ATOM 842 C CA . GLY A 1 124 ? 27.363 71.070 -20.208 1.00 90.10 118 GLY A CA 1
ATOM 843 C C . GLY A 1 124 ? 28.128 72.083 -19.378 1.00 75.27 118 GLY A C 1
ATOM 844 O O . GLY A 1 124 ? 29.349 71.986 -19.240 1.00 77.34 118 GLY A O 1
ATOM 845 N N . LYS A 1 125 ? 27.424 73.062 -18.823 1.00 60.99 119 LYS A N 1
ATOM 846 C CA . LYS A 1 125 ? 28.024 74.043 -17.933 1.00 59.56 119 LYS A CA 1
ATOM 847 C C . LYS A 1 125 ? 28.010 73.516 -16.504 1.00 54.56 119 LYS A C 1
ATOM 848 O O . LYS A 1 125 ? 27.083 72.815 -16.091 1.00 55.16 119 LYS A O 1
ATOM 854 N N . MET A 1 126 ? 29.049 73.855 -15.745 1.00 54.93 120 MET A N 1
ATOM 855 C CA . MET A 1 126 ? 29.089 73.440 -14.348 1.00 48.27 120 MET A CA 1
ATOM 856 C C . MET A 1 126 ? 30.060 74.302 -13.562 1.00 43.70 120 MET A C 1
ATOM 857 O O . MET A 1 126 ? 31.232 74.423 -13.933 1.00 44.06 120 MET A O 1
ATOM 862 N N . SER A 1 127 ? 29.569 74.879 -12.478 1.00 37.36 121 SER A N 1
ATOM 863 C CA . SER A 1 127 ? 30.400 75.605 -11.546 1.00 36.18 121 SER A CA 1
ATOM 864 C C . SER A 1 127 ? 31.292 74.640 -10.777 1.00 37.38 121 SER A C 1
ATOM 865 O O . SER A 1 127 ? 31.028 73.434 -10.726 1.00 33.67 121 SER A O 1
ATOM 868 N N . PRO A 1 128 ? 32.379 75.143 -10.199 1.00 30.13 122 PRO A N 1
ATOM 869 C CA . PRO A 1 128 ? 33.094 74.367 -9.175 1.00 39.38 122 PRO A CA 1
ATOM 870 C C . PRO A 1 128 ? 32.209 73.984 -7.997 1.00 44.50 122 PRO A C 1
ATOM 871 O O . PRO A 1 128 ? 32.410 72.919 -7.405 1.00 31.29 122 PRO A O 1
ATOM 875 N N . LEU A 1 129 ? 31.222 74.814 -7.648 1.00 38.66 123 LEU A N 1
ATOM 876 C CA . LEU A 1 129 ? 30.325 74.478 -6.544 1.00 32.60 123 LEU A CA 1
ATOM 877 C C . LEU A 1 129 ? 29.487 73.247 -6.870 1.00 30.87 123 LEU A C 1
ATOM 878 O O . LEU A 1 129 ? 29.377 72.320 -6.057 1.00 37.95 123 LEU A O 1
ATOM 883 N N . MET A 1 130 ? 28.880 73.226 -8.060 1.00 27.61 124 MET A N 1
ATOM 884 C CA . MET A 1 130 ? 28.081 72.073 -8.463 1.00 31.13 124 MET A CA 1
ATOM 885 C C . MET A 1 130 ? 28.940 70.818 -8.563 1.00 30.06 124 MET A C 1
ATOM 886 O O . MET A 1 130 ? 28.516 69.730 -8.152 1.00 27.87 124 MET A O 1
ATOM 891 N N . SER A 1 131 ? 30.160 70.956 -9.088 1.00 32.31 125 SER A N 1
ATOM 892 C CA . SER A 1 131 ? 31.055 69.810 -9.208 1.00 30.95 125 SER A CA 1
ATOM 893 C C . SER A 1 131 ? 31.468 69.280 -7.840 1.00 26.05 125 SER A C 1
ATOM 894 O O . SER A 1 131 ? 31.554 68.064 -7.640 1.00 29.70 125 SER A O 1
ATOM 897 N N . VAL A 1 132 ? 31.719 70.173 -6.880 1.00 30.55 126 VAL A N 1
ATOM 898 C CA . VAL A 1 132 ? 32.098 69.733 -5.542 1.00 21.75 126 VAL A CA 1
ATOM 899 C C . VAL A 1 132 ? 30.919 69.059 -4.850 1.00 24.27 126 VAL A C 1
ATOM 900 O O . VAL A 1 132 ? 31.084 68.049 -4.154 1.00 23.07 126 VAL A O 1
ATOM 904 N N . MET A 1 133 ? 29.710 69.597 -5.035 1.00 21.57 127 MET A N 1
ATOM 905 C CA . MET A 1 133 ? 28.532 68.954 -4.460 1.00 25.52 127 MET A CA 1
ATOM 906 C C . MET A 1 133 ? 28.319 67.568 -5.059 1.00 28.51 127 MET A C 1
ATOM 907 O O . MET A 1 133 ? 27.968 66.620 -4.344 1.00 22.94 127 MET A O 1
ATOM 912 N N . TYR A 1 134 ? 28.557 67.422 -6.367 1.00 17.71 128 TYR A N 1
ATOM 913 C CA . TYR A 1 134 ? 28.452 66.101 -6.979 1.00 23.05 128 TYR A CA 1
ATOM 914 C C . TYR A 1 134 ? 29.525 65.156 -6.453 1.00 19.33 128 TYR A C 1
ATOM 915 O O . TYR A 1 134 ? 29.256 63.971 -6.231 1.00 21.62 128 TYR A O 1
ATOM 924 N N . LEU A 1 135 ? 30.755 65.651 -6.284 1.00 22.52 129 LEU A N 1
ATOM 925 C CA . LEU A 1 135 ? 31.822 64.823 -5.731 1.00 21.14 129 LEU A CA 1
ATOM 926 C C . LEU A 1 135 ? 31.457 64.323 -4.340 1.00 21.25 129 LEU A C 1
ATOM 927 O O . LEU A 1 135 ? 31.640 63.141 -4.023 1.00 20.60 129 LEU A O 1
ATOM 932 N N . ILE A 1 136 ? 30.928 65.216 -3.503 1.00 24.58 130 ILE A N 1
ATOM 933 C CA . ILE A 1 136 ? 30.518 64.845 -2.152 1.00 22.02 130 ILE A CA 1
ATOM 934 C C . ILE A 1 136 ? 29.406 63.803 -2.194 1.00 16.86 130 ILE A C 1
ATOM 935 O O . ILE A 1 136 ? 29.424 62.821 -1.438 1.00 19.65 130 ILE A O 1
ATOM 940 N N . ASP A 1 137 ? 28.421 63.999 -3.076 1.00 16.73 131 ASP A N 1
ATOM 941 C CA . ASP A 1 137 ? 27.322 63.042 -3.176 1.00 15.98 131 ASP A CA 1
ATOM 942 C C . ASP A 1 137 ? 27.816 61.675 -3.632 1.00 22.42 131 ASP A C 1
ATOM 943 O O . ASP A 1 137 ? 27.390 60.643 -3.099 1.00 19.16 131 ASP A O 1
ATOM 948 N N . ASN A 1 138 ? 28.711 61.649 -4.622 1.00 16.70 132 ASN A N 1
ATOM 949 C CA . ASN A 1 138 ? 29.271 60.387 -5.094 1.00 22.51 132 ASN A CA 1
ATOM 950 C C . ASN A 1 138 ? 30.045 59.684 -3.986 1.00 16.68 132 ASN A C 1
ATOM 951 O O . ASN A 1 138 ? 29.970 58.455 -3.840 1.00 17.77 132 ASN A O 1
ATOM 956 N N . GLU A 1 139 ? 30.793 60.452 -3.189 1.00 16.84 133 GLU A N 1
ATOM 957 C CA . GLU A 1 139 ? 31.533 59.863 -2.078 1.00 22.68 133 GLU A CA 1
ATOM 958 C C . GLU A 1 139 ? 30.586 59.239 -1.060 1.00 12.40 133 GLU A C 1
ATOM 959 O O . GLU A 1 139 ? 30.799 58.108 -0.616 1.00 14.58 133 GLU A O 1
ATOM 965 N N . VAL A 1 140 ? 29.531 59.966 -0.680 1.00 17.68 134 VAL A N 1
ATOM 966 C CA . VAL A 1 140 ? 28.575 59.434 0.294 1.00 17.67 134 VAL A CA 1
ATOM 967 C C . VAL A 1 140 ? 27.890 58.182 -0.254 1.00 15.83 134 VAL A C 1
ATOM 968 O O . VAL A 1 140 ? 27.679 57.196 0.467 1.00 16.94 134 VAL A O 1
ATOM 972 N N . HIS A 1 141 ? 27.555 58.201 -1.545 1.00 13.77 135 HIS A N 1
ATOM 973 C CA . HIS A 1 141 ? 26.911 57.072 -2.211 1.00 16.37 135 HIS A CA 1
ATOM 974 C C . HIS A 1 141 ? 27.778 55.813 -2.128 1.00 13.71 135 HIS A C 1
ATOM 975 O O . HIS A 1 141 ? 27.363 54.766 -1.592 1.00 15.78 135 HIS A O 1
ATOM 982 N N . HIS A 1 142 ? 29.017 55.912 -2.615 1.00 15.25 136 HIS A N 1
ATOM 983 C CA . HIS A 1 142 ? 29.898 54.749 -2.604 1.00 18.23 136 HIS A CA 1
ATOM 984 C C . HIS A 1 142 ? 30.311 54.362 -1.187 1.00 10.12 136 HIS A C 1
ATOM 985 O O . HIS A 1 142 ? 30.593 53.186 -0.924 1.00 12.43 136 HIS A O 1
ATOM 992 N N . ARG A 1 143 ? 30.327 55.315 -0.254 1.00 15.75 137 ARG A N 1
ATOM 993 C CA . ARG A 1 143 ? 30.660 54.968 1.121 1.00 17.99 137 ARG A CA 1
ATOM 994 C C . ARG A 1 143 ? 29.536 54.182 1.783 1.00 14.91 137 ARG A C 1
ATOM 995 O O . ARG A 1 143 ? 29.806 53.283 2.583 1.00 19.16 137 ARG A O 1
ATOM 1003 N N . GLY A 1 144 ? 28.277 54.496 1.468 1.00 17.75 138 GLY A N 1
ATOM 1004 C CA . GLY A 1 144 ? 27.187 53.656 1.946 1.00 27.97 138 GLY A CA 1
ATOM 1005 C C . GLY A 1 144 ? 27.258 52.251 1.375 1.00 15.85 138 GLY A C 1
ATOM 1006 O O . GLY A 1 144 ? 27.009 51.256 2.078 1.00 18.21 138 GLY A O 1
ATOM 1007 N N . GLN A 1 145 ? 27.613 52.148 0.091 1.00 13.06 139 GLN A N 1
ATOM 1008 C CA . GLN A 1 145 ? 27.862 50.824 -0.477 1.00 11.32 139 GLN A CA 1
ATOM 1009 C C . GLN A 1 145 ? 28.965 50.095 0.295 1.00 16.30 139 GLN A C 1
ATOM 1010 O O . GLN A 1 145 ? 28.862 48.888 0.569 1.00 17.61 139 GLN A O 1
ATOM 1016 N N . GLY A 1 146 ? 30.020 50.821 0.676 1.00 15.07 140 GLY A N 1
ATOM 1017 C CA . GLY A 1 146 ? 31.075 50.223 1.479 1.00 11.62 140 GLY A CA 1
ATOM 1018 C C . GLY A 1 146 ? 30.619 49.828 2.870 1.00 18.96 140 GLY A C 1
ATOM 1019 O O . GLY A 1 146 ? 31.143 48.878 3.450 1.00 18.30 140 GLY A O 1
ATOM 1020 N N . TYR A 1 147 ? 29.659 50.565 3.433 1.00 14.60 141 TYR A N 1
ATOM 1021 C CA . TYR A 1 147 ? 29.030 50.147 4.684 1.00 21.27 141 TYR A CA 1
ATOM 1022 C C . TYR A 1 147 ? 28.417 48.760 4.535 1.00 21.02 141 TYR A C 1
ATOM 1023 O O . TYR A 1 147 ? 28.600 47.880 5.391 1.00 15.33 141 TYR A O 1
ATOM 1032 N N . VAL A 1 148 ? 27.668 48.556 3.448 1.00 15.56 142 VAL A N 1
ATOM 1033 C CA . VAL A 1 148 ? 27.081 47.235 3.215 1.00 16.57 142 VAL A CA 1
ATOM 1034 C C . VAL A 1 148 ? 28.175 46.180 3.079 1.00 19.27 142 VAL A C 1
ATOM 1035 O O . VAL A 1 148 ? 28.068 45.073 3.631 1.00 18.01 142 VAL A O 1
ATOM 1039 N N . TYR A 1 149 ? 29.242 46.507 2.344 1.00 14.02 143 TYR A N 1
ATOM 1040 C CA . TYR A 1 149 ? 30.354 45.568 2.190 1.00 12.76 143 TYR A CA 1
ATOM 1041 C C . TYR A 1 149 ? 30.965 45.200 3.541 1.00 15.84 143 TYR A C 1
ATOM 1042 O O . TYR A 1 149 ? 31.252 44.025 3.812 1.00 16.90 143 TYR A O 1
ATOM 1051 N N . LEU A 1 150 ? 31.188 46.202 4.394 1.00 14.96 144 LEU A N 1
ATOM 1052 C CA . LEU A 1 150 ? 31.764 45.958 5.713 1.00 13.03 144 LEU A CA 1
ATOM 1053 C C . LEU A 1 150 ? 30.877 45.030 6.530 1.00 24.48 144 LEU A C 1
ATOM 1054 O O . LEU A 1 150 ? 31.364 44.088 7.168 1.00 20.42 144 LEU A O 1
ATOM 1059 N N . ARG A 1 151 ? 29.566 45.285 6.522 1.00 12.04 145 ARG A N 1
ATOM 1060 C CA . ARG A 1 151 ? 28.654 44.402 7.245 1.00 18.47 145 ARG A CA 1
ATOM 1061 C C . ARG A 1 151 ? 28.730 42.976 6.713 1.00 24.39 145 ARG A C 1
ATOM 1062 O O . ARG A 1 151 ? 28.719 42.013 7.490 1.00 18.46 145 ARG A O 1
ATOM 1070 N N . GLU A 1 152 ? 28.830 42.820 5.390 1.00 19.17 146 GLU A N 1
ATOM 1071 C CA . GLU A 1 152 ? 28.924 41.481 4.816 1.00 22.73 146 GLU A CA 1
ATOM 1072 C C . GLU A 1 152 ? 30.272 40.822 5.079 1.00 27.38 146 GLU A C 1
ATOM 1073 O O . GLU A 1 152 ? 30.389 39.600 4.936 1.00 20.80 146 GLU A O 1
ATOM 1079 N N . LEU A 1 153 ? 31.289 41.595 5.453 1.00 24.15 147 LEU A N 1
ATOM 1080 C CA . LEU A 1 153 ? 32.576 41.038 5.845 1.00 18.21 147 LEU A CA 1
ATOM 1081 C C . LEU A 1 153 ? 32.707 40.871 7.356 1.00 24.18 147 LEU A C 1
ATOM 1082 O O . LEU A 1 153 ? 33.798 40.558 7.842 1.00 26.31 147 LEU A O 1
ATOM 1087 N N . GLY A 1 154 ? 31.625 41.073 8.105 1.00 20.85 148 GLY A N 1
ATOM 1088 C CA . GLY A 1 154 ? 31.662 40.889 9.542 1.00 24.81 148 GLY A CA 1
ATOM 1089 C C . GLY A 1 154 ? 32.298 42.020 10.316 1.00 26.06 148 GLY A C 1
ATOM 1090 O O . GLY A 1 154 ? 32.890 41.780 11.374 1.00 21.19 148 GLY A O 1
ATOM 1091 N N . VAL A 1 155 ? 32.187 43.252 9.826 1.00 26.81 149 VAL A N 1
ATOM 1092 C CA . VAL A 1 155 ? 32.836 44.409 10.431 1.00 22.74 149 VAL A CA 1
ATOM 1093 C C . VAL A 1 155 ? 31.775 45.456 10.740 1.00 24.23 149 V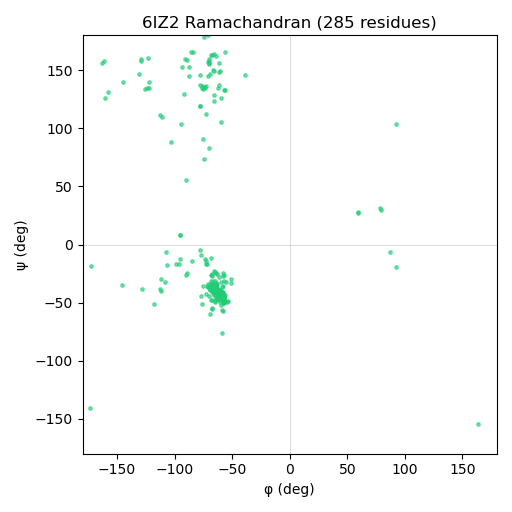AL A C 1
ATOM 1094 O O . 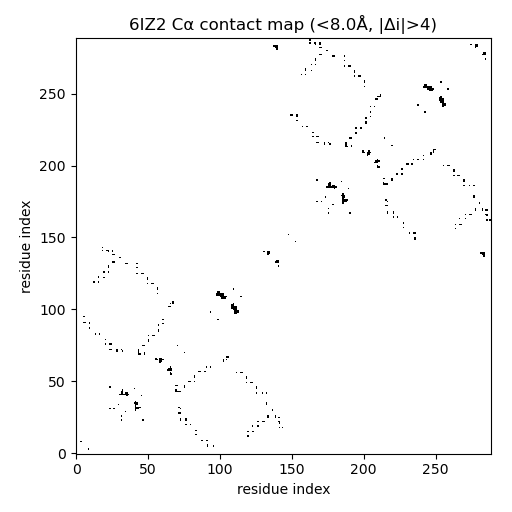VAL A 1 155 ? 30.911 45.738 9.902 1.00 22.80 149 VAL A O 1
ATOM 1098 N N . THR A 1 156 ? 31.839 46.023 11.940 1.00 15.91 150 THR A N 1
ATOM 1099 C CA . THR A 1 156 ? 30.983 47.149 12.287 1.00 17.40 150 THR A CA 1
ATOM 1100 C C . THR A 1 156 ? 31.547 48.420 11.664 1.00 21.60 150 THR A C 1
ATOM 1101 O O . THR A 1 156 ? 32.681 48.798 11.979 1.00 23.70 150 THR A O 1
ATOM 1105 N N . PRO A 1 157 ? 30.812 49.096 10.790 1.00 20.32 151 PRO A N 1
ATOM 1106 C CA . PRO A 1 157 ? 31.327 50.323 10.186 1.00 13.85 151 PRO A CA 1
ATOM 1107 C C . PRO A 1 157 ? 31.386 51.439 11.212 1.00 24.53 151 PRO A C 1
ATOM 1108 O O . PRO A 1 157 ? 30.692 51.386 12.238 1.00 20.17 151 PRO A O 1
ATOM 1112 N N . PRO A 1 158 ? 32.214 52.456 10.982 1.00 25.93 152 PRO A N 1
ATOM 1113 C CA . PRO A 1 158 ? 32.172 53.640 11.846 1.00 25.30 152 PRO A CA 1
ATOM 1114 C C . PRO A 1 158 ? 30.805 54.303 11.775 1.00 25.88 152 PRO A C 1
ATOM 1115 O O . PRO A 1 158 ? 30.118 54.247 10.753 1.00 20.75 152 PRO A O 1
ATOM 1119 N N . ALA A 1 159 ? 30.405 54.918 12.887 1.00 31.25 153 ALA A N 1
ATOM 1120 C CA . ALA A 1 159 ? 29.079 55.518 12.966 1.00 33.91 153 ALA A CA 1
ATOM 1121 C C . ALA A 1 159 ? 28.932 56.622 11.926 1.00 26.54 153 ALA A C 1
ATOM 1122 O O . ALA A 1 159 ? 29.845 57.423 11.713 1.00 27.66 153 ALA A O 1
ATOM 1124 N N . PHE A 1 160 ? 27.772 56.650 11.267 1.00 32.17 154 PHE A N 1
ATOM 1125 C CA . PHE A 1 160 ? 27.577 57.576 10.155 1.00 33.30 154 PHE A CA 1
ATOM 1126 C C . PHE A 1 160 ? 27.486 59.019 10.638 1.00 47.42 154 PHE A C 1
ATOM 1127 O O . PHE A 1 160 ? 28.102 59.915 10.050 1.00 58.69 154 PHE A O 1
ATOM 1135 N N . TYR A 1 161 ? 26.732 59.265 11.704 1.00 44.61 155 TYR A N 1
ATOM 1136 C CA . TYR A 1 161 ? 26.555 60.622 12.212 1.00 60.02 155 TYR A CA 1
ATOM 1137 C C . TYR A 1 161 ? 27.800 61.113 12.947 1.00 63.32 155 TYR A C 1
ATOM 1138 O O . TYR A 1 161 ? 28.821 60.428 12.989 1.00 69.26 155 TYR A O 1
ATOM 1140 N N . LEU B 1 11 ? 21.742 5.967 28.044 1.00 50.91 5 LEU B N 1
ATOM 1141 C CA . LEU B 1 11 ? 22.638 7.108 28.182 1.00 55.60 5 LEU B CA 1
ATOM 1142 C C . LEU B 1 11 ? 22.826 7.752 26.805 1.00 51.36 5 LEU B C 1
ATOM 1143 O O . LEU B 1 11 ? 22.425 7.174 25.795 1.00 52.50 5 LEU B O 1
ATOM 1148 N N . LEU B 1 12 ? 23.439 8.934 26.751 1.00 43.68 6 LEU B N 1
ATOM 1149 C CA . LEU B 1 12 ? 23.313 9.781 25.567 1.00 41.33 6 LEU B CA 1
ATOM 1150 C C . LEU B 1 12 ? 24.628 10.265 24.974 1.00 50.22 6 LEU B C 1
ATOM 1151 O O . LEU B 1 12 ? 24.742 10.353 23.749 1.00 65.47 6 LEU B O 1
ATOM 1156 N N . LEU B 1 13 ? 25.618 10.599 25.798 1.00 38.76 7 LEU B N 1
ATOM 1157 C CA . LEU B 1 13 ? 26.761 11.398 25.374 1.00 35.83 7 LEU B CA 1
ATOM 1158 C C . LEU B 1 13 ? 28.059 10.676 25.707 1.00 30.65 7 LEU B C 1
ATOM 1159 O O . LEU B 1 13 ? 28.225 10.177 26.824 1.00 44.87 7 LEU B O 1
ATOM 1164 N N . SER B 1 14 ? 28.991 10.630 24.726 1.00 34.42 8 SER B N 1
ATOM 1165 C CA . SER B 1 14 ? 30.301 10.040 24.956 1.00 33.10 8 SER B CA 1
ATOM 1166 C C . SER B 1 14 ? 31.266 11.085 25.508 1.00 46.01 8 SER B C 1
ATOM 1167 O O . SER B 1 14 ? 31.095 12.285 25.269 1.00 44.02 8 SER B O 1
ATOM 1170 N N . PRO B 1 15 ? 32.278 10.657 26.269 1.00 44.38 9 PRO B N 1
ATOM 1171 C CA . PRO B 1 15 ? 33.278 11.625 26.753 1.00 43.40 9 PRO B CA 1
ATOM 1172 C C . PRO B 1 15 ? 33.993 12.362 25.632 1.00 42.40 9 PRO B C 1
ATOM 1173 O O . PRO B 1 15 ? 34.297 13.553 25.775 1.00 29.55 9 PRO B O 1
ATOM 1177 N N . ALA B 1 16 ? 34.265 11.688 24.511 1.00 33.49 10 ALA B N 1
ATOM 1178 C CA . ALA B 1 16 ? 34.900 12.362 23.382 1.00 31.32 10 ALA B CA 1
ATOM 1179 C C . ALA B 1 16 ? 33.990 13.438 22.797 1.00 27.13 10 ALA B C 1
ATOM 1180 O O . ALA B 1 16 ? 34.451 14.539 22.465 1.00 35.28 10 ALA B O 1
ATOM 1182 N N . GLU B 1 17 ? 32.693 13.142 22.676 1.00 27.43 11 GLU B N 1
ATOM 1183 C CA . GLU B 1 17 ? 31.751 14.137 22.172 1.00 26.71 11 GLU B CA 1
ATOM 1184 C C . GLU B 1 17 ? 31.663 15.338 23.108 1.00 26.69 11 GLU B C 1
ATOM 1185 O O . GLU B 1 17 ? 31.644 16.491 22.653 1.00 30.12 11 GLU B O 1
ATOM 1191 N N . LEU B 1 18 ? 31.622 15.084 24.419 1.00 29.44 12 LEU B N 1
ATOM 1192 C CA . LEU B 1 18 ? 31.564 16.171 25.392 1.00 25.39 12 LEU B CA 1
ATOM 1193 C C . LEU B 1 18 ? 32.822 17.026 25.329 1.00 21.25 12 LEU B C 1
ATOM 1194 O O . LEU B 1 18 ? 32.756 18.260 25.389 1.00 28.35 12 LEU B O 1
ATOM 1199 N N . LEU B 1 19 ? 33.987 16.387 25.207 1.00 24.42 13 LEU B N 1
ATOM 1200 C CA . LEU B 1 19 ? 35.233 17.139 25.124 1.00 34.32 13 LEU B CA 1
ATOM 1201 C C . LEU B 1 19 ? 35.281 17.991 23.864 1.00 29.83 13 LEU B C 1
ATOM 1202 O O . LEU B 1 19 ? 35.751 19.132 23.902 1.00 21.86 13 LEU B O 1
ATOM 1207 N N . ALA B 1 20 ? 34.795 17.463 22.738 1.00 25.03 14 ALA B N 1
ATOM 1208 C CA . ALA B 1 20 ? 34.809 18.250 21.509 1.00 30.46 14 ALA B CA 1
ATOM 1209 C C . ALA B 1 20 ? 33.854 19.434 21.598 1.00 21.51 14 ALA B C 1
ATOM 1210 O O . ALA B 1 20 ? 34.176 20.536 21.137 1.00 25.34 14 ALA B O 1
ATOM 1212 N N . HIS B 1 21 ? 32.668 19.223 22.175 1.00 33.04 15 HIS B N 1
ATOM 1213 C CA . HIS B 1 21 ? 31.746 20.333 22.402 1.00 35.36 15 HIS B CA 1
ATOM 1214 C C . HIS B 1 21 ? 32.391 21.410 23.271 1.00 30.86 15 HIS B C 1
ATOM 1215 O O . HIS B 1 21 ? 32.329 22.612 22.960 1.00 27.98 15 HIS B O 1
ATOM 1222 N N . TRP B 1 22 ? 33.016 20.984 24.371 1.00 26.08 16 TRP B N 1
ATOM 1223 C CA . TRP B 1 22 ? 33.714 21.902 25.264 1.00 20.82 16 TRP B CA 1
ATOM 1224 C C . TRP B 1 22 ? 34.784 22.693 24.519 1.00 22.15 16 TRP B C 1
ATOM 1225 O O . TRP B 1 22 ? 34.895 23.915 24.675 1.00 25.16 16 TRP B O 1
ATOM 1236 N N . GLN B 1 23 ? 35.578 22.009 23.690 1.00 23.52 17 GLN B N 1
ATOM 1237 C CA . GLN B 1 23 ? 36.665 22.684 22.989 1.00 21.99 17 GLN B CA 1
ATOM 1238 C C . GLN B 1 23 ? 36.145 23.642 21.924 1.00 27.58 17 GLN B C 1
ATOM 1239 O O . GLN B 1 23 ? 36.756 24.690 21.688 1.00 28.06 17 GLN B O 1
ATOM 1245 N N . GLY B 1 24 ? 35.023 23.314 21.279 1.00 22.98 18 GLY B N 1
ATOM 1246 C CA . GLY B 1 24 ? 34.415 24.267 20.360 1.00 22.15 18 GLY B CA 1
ATOM 1247 C C . GLY B 1 24 ? 33.973 25.535 21.068 1.00 16.65 18 GLY B C 1
ATOM 1248 O O . GLY B 1 24 ? 34.214 26.655 20.591 1.00 19.17 18 GLY B O 1
ATOM 1249 N N . HIS B 1 25 ? 33.322 25.373 22.225 1.00 18.69 19 HIS B N 1
ATOM 1250 C CA . HIS B 1 25 ? 32.961 26.535 23.035 1.00 12.79 19 HIS B CA 1
ATOM 1251 C C . HIS B 1 25 ? 34.192 27.355 23.408 1.00 14.56 19 HIS B C 1
ATOM 1252 O O . HIS B 1 25 ? 34.170 28.593 23.353 1.00 19.47 19 HIS B O 1
ATOM 1259 N N . ARG B 1 26 ? 35.275 26.677 23.794 1.00 22.05 20 ARG B N 1
ATOM 1260 C CA . ARG B 1 26 ? 36.486 27.381 24.206 1.00 19.77 20 ARG B CA 1
ATOM 1261 C C . ARG B 1 26 ? 37.114 28.138 23.040 1.00 22.61 20 ARG B C 1
ATOM 1262 O O . ARG B 1 26 ? 37.634 29.244 23.222 1.00 20.33 20 ARG B O 1
ATOM 1270 N N . ASP B 1 27 ? 37.077 27.559 21.837 1.00 19.96 21 ASP B N 1
ATOM 1271 C CA . ASP B 1 27 ? 37.595 28.257 20.662 1.00 15.81 21 ASP B CA 1
ATOM 1272 C C . ASP B 1 27 ? 36.782 29.512 20.369 1.00 17.32 21 ASP B C 1
ATOM 1273 O O . ASP B 1 27 ? 37.344 30.571 20.041 1.00 21.02 21 ASP B O 1
ATOM 1278 N N . LEU B 1 28 ? 35.454 29.416 20.484 1.00 17.33 22 LEU B N 1
ATOM 1279 C CA . LEU B 1 28 ? 34.628 30.606 20.295 1.00 18.23 22 LEU B CA 1
ATOM 1280 C C . LEU B 1 28 ? 34.960 31.680 21.328 1.00 17.87 22 LEU B C 1
ATOM 1281 O O . LEU B 1 28 ? 35.053 32.870 20.993 1.00 18.80 22 LEU B O 1
ATOM 1286 N N . THR B 1 29 ? 35.145 31.282 22.590 1.00 19.47 23 THR B N 1
ATOM 1287 C CA . THR B 1 29 ? 35.513 32.257 23.616 1.00 17.16 23 THR B CA 1
ATOM 1288 C C . THR B 1 29 ? 36.875 32.877 23.324 1.00 15.41 23 THR B C 1
ATOM 1289 O O . THR B 1 29 ? 37.098 34.064 23.592 1.00 15.86 23 THR B O 1
ATOM 1293 N N . ARG B 1 30 ? 37.803 32.085 22.783 1.00 18.00 24 ARG B N 1
ATOM 1294 C CA . ARG B 1 30 ? 39.101 32.627 22.399 1.00 19.60 24 ARG B CA 1
ATOM 1295 C C . ARG B 1 30 ? 38.948 33.706 21.338 1.00 17.74 24 ARG B C 1
ATOM 1296 O O . ARG B 1 30 ? 39.606 34.753 21.400 1.00 19.18 24 ARG B O 1
ATOM 1304 N N . ARG B 1 31 ? 38.084 33.468 20.351 1.00 19.04 25 ARG B N 1
ATOM 1305 C CA . ARG B 1 31 ? 37.880 34.486 19.325 1.00 17.11 25 ARG B CA 1
ATOM 1306 C C . ARG B 1 31 ? 37.189 35.724 19.889 1.00 21.11 25 ARG B C 1
ATOM 1307 O O . ARG B 1 31 ? 37.475 36.847 19.451 1.00 19.55 25 ARG B O 1
ATOM 1315 N N . VAL B 1 32 ? 36.296 35.545 20.866 1.00 14.73 26 VAL B N 1
ATOM 1316 C CA . VAL B 1 32 ? 35.701 36.699 21.543 1.00 14.75 26 VAL B CA 1
ATOM 1317 C C . VAL B 1 32 ? 36.783 37.518 22.239 1.00 17.34 26 VAL B C 1
ATOM 1318 O O . VAL B 1 32 ? 36.824 38.750 22.131 1.00 19.19 26 VAL B O 1
ATOM 1322 N N . ILE B 1 33 ? 37.676 36.842 22.966 1.00 18.34 27 ILE B N 1
ATOM 1323 C CA . ILE B 1 33 ? 38.775 37.536 23.638 1.00 19.53 27 ILE B CA 1
ATOM 1324 C C . ILE B 1 33 ? 39.632 38.283 22.624 1.00 29.53 27 ILE B C 1
ATOM 1325 O O . ILE B 1 33 ? 40.025 39.436 22.847 1.00 19.39 27 ILE B O 1
ATOM 1330 N N . GLU B 1 34 ? 39.929 37.640 21.491 1.00 20.39 28 GLU B N 1
ATOM 1331 C CA . GLU B 1 34 ? 40.751 38.277 20.467 1.00 24.94 28 GLU B CA 1
ATOM 1332 C C . GLU B 1 34 ? 40.067 39.502 19.873 1.00 30.74 28 GLU B C 1
ATOM 1333 O O . GLU B 1 34 ? 40.741 40.474 19.512 1.00 21.97 28 GLU B O 1
ATOM 1339 N N . ALA B 1 35 ? 38.737 39.477 19.762 1.00 22.30 29 ALA B N 1
ATOM 1340 C CA . ALA B 1 35 ? 38.012 40.593 19.165 1.00 19.28 29 ALA B CA 1
ATOM 1341 C C . ALA B 1 35 ? 37.957 41.825 20.061 1.00 21.88 29 ALA B C 1
ATOM 1342 O O . ALA B 1 35 ? 37.609 42.905 19.573 1.00 23.23 29 ALA B O 1
ATOM 1344 N N . PHE B 1 36 ? 38.282 41.694 21.344 1.00 15.83 30 PHE B N 1
ATOM 1345 C CA . PHE B 1 36 ? 38.202 42.832 22.248 1.00 17.41 30 PHE B CA 1
ATOM 1346 C C . PHE B 1 36 ? 39.339 43.812 21.971 1.00 36.39 30 PHE B C 1
ATOM 1347 O O . PHE B 1 36 ? 40.485 43.396 21.768 1.00 27.78 30 PHE B O 1
ATOM 1355 N N . PRO B 1 37 ? 39.061 45.112 21.948 1.00 25.58 31 PRO B N 1
ATOM 1356 C CA . PRO B 1 37 ? 40.148 46.088 22.036 1.00 33.47 31 PRO B CA 1
ATOM 1357 C C . PRO B 1 37 ? 40.798 46.015 23.408 1.00 28.77 31 PRO B C 1
ATOM 1358 O O . PRO B 1 37 ? 40.157 45.669 24.403 1.00 25.28 31 PRO B O 1
ATOM 1362 N N . GLU B 1 38 ? 42.092 46.342 23.451 1.00 28.21 32 GLU B N 1
ATOM 1363 C CA . GLU B 1 38 ? 42.855 46.180 24.685 1.00 33.46 32 GLU B CA 1
ATOM 1364 C C . GLU B 1 38 ? 42.259 46.997 25.827 1.00 25.84 32 GLU B C 1
ATOM 1365 O O . GLU B 1 38 ? 42.138 46.503 26.954 1.00 28.91 32 GLU B O 1
ATOM 1371 N N . GLU B 1 39 ? 41.870 48.243 25.552 1.00 27.68 33 GLU B N 1
ATOM 1372 C CA . GLU B 1 39 ? 41.375 49.117 26.612 1.00 31.28 33 GLU B CA 1
ATOM 1373 C C . GLU B 1 39 ? 40.041 48.624 27.165 1.00 23.08 33 GLU B C 1
ATOM 1374 O O . GLU B 1 39 ? 39.903 48.404 28.376 1.00 26.88 33 GLU B O 1
ATOM 1380 N N . GLY B 1 40 ? 39.048 48.443 26.291 1.00 24.10 34 GLY B N 1
ATOM 1381 C CA . GLY B 1 40 ? 37.742 47.994 26.747 1.00 26.26 34 GLY B CA 1
ATOM 1382 C C . GLY B 1 40 ? 37.762 46.602 27.345 1.00 21.49 34 GLY B C 1
ATOM 1383 O O . GLY B 1 40 ? 36.892 46.255 28.148 1.00 27.32 34 GLY B O 1
ATOM 1384 N N . PHE B 1 41 ? 38.747 45.787 26.962 1.00 21.09 35 PHE B N 1
ATOM 1385 C CA . PHE B 1 41 ? 38.895 44.457 27.546 1.00 22.00 35 PHE B CA 1
ATOM 1386 C C . PHE B 1 41 ? 39.046 44.539 29.060 1.00 29.00 35 PHE B C 1
ATOM 1387 O O . PHE B 1 41 ? 38.421 43.773 29.803 1.00 19.60 35 PHE B O 1
ATOM 1395 N N . ALA B 1 42 ? 39.863 45.478 29.536 1.00 23.86 36 ALA B N 1
ATOM 1396 C CA . ALA B 1 42 ? 40.123 45.620 30.960 1.00 25.19 36 ALA B CA 1
ATOM 1397 C C . ALA B 1 42 ? 39.256 46.676 31.633 1.00 21.27 36 ALA B C 1
ATOM 1398 O O . ALA B 1 42 ? 39.144 46.666 32.864 1.00 23.57 36 ALA B O 1
ATOM 1400 N N . ALA B 1 43 ? 38.635 47.574 30.871 1.00 21.80 37 ALA B N 1
ATOM 1401 C CA . ALA B 1 43 ? 37.956 48.727 31.453 1.00 30.35 37 ALA B CA 1
ATOM 1402 C C . ALA B 1 43 ? 36.441 48.708 31.314 1.00 28.83 37 ALA B C 1
ATOM 1403 O O . ALA B 1 43 ? 35.743 49.096 32.254 1.00 24.72 37 ALA B O 1
ATOM 1405 N N . HIS B 1 44 ? 35.905 48.281 30.173 1.00 22.01 38 HIS B N 1
ATOM 1406 C CA . HIS B 1 44 ? 34.478 48.427 29.911 1.00 23.99 38 HIS B CA 1
ATOM 1407 C C . HIS B 1 44 ? 33.660 47.429 30.721 1.00 22.24 38 HIS B C 1
ATOM 1408 O O . HIS B 1 44 ? 33.999 46.246 30.802 1.00 22.34 38 HIS B O 1
ATOM 1415 N N . HIS B 1 45 ? 32.567 47.912 31.308 1.00 19.17 39 HIS B N 1
ATOM 1416 C CA . HIS B 1 45 ? 31.691 47.059 32.100 1.00 20.69 39 HIS B CA 1
ATOM 1417 C C . HIS B 1 45 ? 30.348 47.751 32.288 1.00 20.63 39 HIS B C 1
ATOM 1418 O O . HIS B 1 45 ? 30.240 48.977 32.208 1.00 27.11 39 HIS B O 1
ATOM 1425 N N . ALA B 1 46 ? 29.328 46.938 32.542 1.00 18.84 40 ALA B N 1
ATOM 1426 C CA . ALA B 1 46 ? 28.004 47.425 32.882 1.00 20.70 40 ALA B CA 1
ATOM 1427 C C . ALA B 1 46 ? 27.932 47.730 34.376 1.00 18.18 40 ALA B C 1
ATOM 1428 O O . ALA B 1 46 ? 28.821 47.338 35.136 1.00 20.94 40 ALA B O 1
ATOM 1430 N N . PRO B 1 47 ? 26.898 48.447 34.824 1.00 23.78 41 PRO B N 1
ATOM 1431 C CA . PRO B 1 47 ? 26.780 48.747 36.259 1.00 22.92 41 PRO B CA 1
ATOM 1432 C C . PRO B 1 47 ? 26.782 47.485 37.110 1.00 23.30 41 PRO B C 1
ATOM 1433 O O . PRO B 1 47 ? 26.085 46.511 36.812 1.00 16.24 41 PRO B O 1
ATOM 1437 N N . ASP B 1 48 ? 27.585 47.515 38.177 1.00 19.95 42 ASP B N 1
ATOM 1438 C CA . ASP B 1 48 ? 27.706 46.408 39.127 1.00 18.82 42 ASP B CA 1
ATOM 1439 C C . ASP B 1 48 ? 28.178 45.123 38.449 1.00 20.78 42 ASP B C 1
ATOM 1440 O O . ASP B 1 48 ? 27.886 44.018 38.913 1.00 22.23 42 ASP B O 1
ATOM 1445 N N . MET B 1 49 ? 28.916 45.258 37.348 1.00 22.16 43 MET B N 1
ATOM 1446 C CA . MET B 1 49 ? 29.495 44.125 36.642 1.00 22.08 43 MET B CA 1
ATOM 1447 C C . MET B 1 49 ? 30.980 44.369 36.413 1.00 15.90 43 MET B C 1
ATOM 1448 O O . MET B 1 49 ? 31.451 45.509 36.405 1.00 15.84 43 MET B O 1
ATOM 1453 N N . ARG B 1 50 ? 31.712 43.280 36.217 1.00 17.51 44 ARG B N 1
ATOM 1454 C CA . ARG B 1 50 ? 33.144 43.339 35.975 1.00 16.25 44 ARG B CA 1
ATOM 1455 C C . ARG B 1 50 ? 33.433 43.477 34.488 1.00 20.11 44 ARG B C 1
ATOM 1456 O O . ARG B 1 50 ? 32.591 43.152 33.645 1.00 22.13 44 ARG B O 1
ATOM 1464 N N . PRO B 1 51 ? 34.617 43.969 34.128 1.00 23.89 45 PRO B N 1
ATOM 1465 C CA . PRO B 1 51 ? 35.038 43.908 32.726 1.00 18.59 45 PRO B CA 1
ATOM 1466 C C . PRO B 1 51 ? 35.275 42.468 32.302 1.00 13.79 45 PRO B C 1
ATOM 1467 O O . PRO B 1 51 ? 35.412 41.561 33.127 1.00 17.05 45 PRO B O 1
ATOM 1471 N N . PHE B 1 52 ? 35.319 42.263 30.984 1.00 12.89 46 PHE B N 1
ATOM 1472 C CA . PHE B 1 52 ? 35.470 40.908 30.470 1.00 16.37 46 PHE B CA 1
ATOM 1473 C C . PHE B 1 52 ? 36.811 40.289 30.846 1.00 16.39 46 PHE B C 1
ATOM 1474 O O . PHE B 1 52 ? 36.925 39.059 30.875 1.00 15.52 46 PHE B O 1
ATOM 1482 N N . GLN B 1 53 ? 37.827 41.111 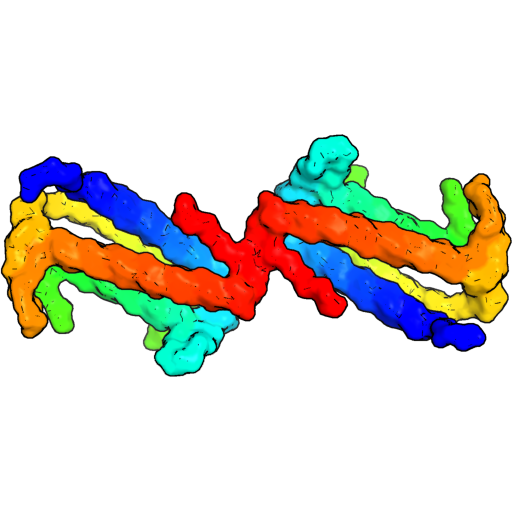31.118 1.00 23.87 47 GLN B N 1
ATOM 1483 C CA . GLN B 1 53 ? 39.112 40.594 31.582 1.00 21.31 47 GLN B CA 1
ATOM 1484 C C . GLN B 1 53 ? 38.934 39.699 32.806 1.00 24.08 47 GLN B C 1
ATOM 1485 O O . GLN B 1 53 ? 39.444 38.569 32.854 1.00 19.11 47 GLN B O 1
ATOM 1491 N N . ALA B 1 54 ? 38.181 40.185 33.797 1.00 19.72 48 ALA B N 1
ATOM 1492 C CA . ALA B 1 54 ? 37.958 39.418 35.018 1.00 17.57 48 ALA B CA 1
ATOM 1493 C C . ALA B 1 54 ? 37.140 38.161 34.748 1.00 15.96 48 ALA B C 1
ATOM 1494 O O . ALA B 1 54 ? 37.430 37.096 35.307 1.00 22.05 48 ALA B O 1
ATOM 1496 N N . MET B 1 55 ? 36.110 38.262 33.901 1.00 20.57 49 MET B N 1
ATOM 1497 C CA . MET B 1 55 ? 35.305 37.088 33.569 1.00 16.96 49 MET B CA 1
ATOM 1498 C C . MET B 1 55 ? 36.150 36.000 32.921 1.00 14.96 49 MET B C 1
ATOM 1499 O O . MET B 1 55 ? 36.035 34.815 33.266 1.00 22.12 49 MET B O 1
ATOM 1504 N N . ALA B 1 56 ? 36.997 36.380 31.966 1.00 16.28 50 ALA B N 1
ATOM 1505 C CA . ALA B 1 56 ? 37.799 35.384 31.267 1.00 22.87 50 ALA B CA 1
ATOM 1506 C C . ALA B 1 56 ? 38.859 34.788 32.184 1.00 23.68 50 ALA B C 1
ATOM 1507 O O . ALA B 1 56 ? 39.163 33.590 32.093 1.00 23.05 50 ALA B O 1
ATOM 1509 N N . CYS B 1 57 ? 39.423 35.600 33.085 1.00 22.54 51 CYS B N 1
ATOM 1510 C CA . CYS B 1 57 ? 40.326 35.047 34.090 1.00 19.64 51 CYS B CA 1
ATOM 1511 C C . CYS B 1 57 ? 39.603 34.042 34.981 1.00 18.86 51 CYS B C 1
ATOM 1512 O O . CYS B 1 57 ? 40.166 33.002 35.343 1.00 25.41 51 CYS B O 1
ATOM 1515 N N . GLU B 1 58 ? 38.349 34.335 35.340 1.00 19.13 52 GLU B N 1
ATOM 1516 C CA . GLU B 1 58 ? 37.540 33.394 36.111 1.00 20.40 52 GLU B CA 1
ATOM 1517 C C . GLU B 1 58 ? 37.367 32.076 35.364 1.00 23.24 52 GLU B C 1
ATOM 1518 O O . GLU B 1 58 ? 37.498 30.992 35.946 1.00 20.98 52 GLU B O 1
ATOM 1524 N N . LEU B 1 59 ? 37.062 32.156 34.066 1.00 17.45 53 LEU B N 1
ATOM 1525 C CA . LEU B 1 59 ? 36.880 30.943 33.268 1.00 15.55 53 LEU B CA 1
ATOM 1526 C C . LEU B 1 59 ? 38.163 30.116 33.218 1.00 17.76 53 LEU B C 1
ATOM 1527 O O . LEU B 1 59 ? 38.138 28.886 33.379 1.00 28.59 53 LEU B O 1
ATOM 1532 N N . ALA B 1 60 ? 39.298 30.780 32.987 1.00 19.82 54 ALA B N 1
ATOM 1533 C CA . ALA B 1 60 ? 40.570 30.065 32.923 1.00 24.59 54 ALA B CA 1
ATOM 1534 C C . ALA B 1 60 ? 40.914 29.423 34.264 1.00 25.55 54 ALA B C 1
ATOM 1535 O O . ALA B 1 60 ? 41.426 28.295 34.313 1.00 25.64 54 ALA B O 1
ATOM 1537 N N . GLY B 1 61 ? 40.636 30.124 35.366 1.00 20.62 55 GLY B N 1
ATOM 1538 C CA . GLY B 1 61 ? 40.857 29.534 36.676 1.00 22.37 55 GLY B CA 1
ATOM 1539 C C . GLY B 1 61 ? 39.978 28.323 36.921 1.00 25.99 55 GLY B C 1
ATOM 1540 O O . GLY B 1 61 ? 40.402 27.351 37.552 1.00 27.05 55 GLY B O 1
ATOM 1541 N N . MET B 1 62 ? 38.741 28.361 36.421 1.00 20.31 56 MET B N 1
ATOM 1542 C CA . MET B 1 62 ? 37.872 27.194 36.542 1.00 21.30 56 MET B CA 1
ATOM 1543 C C . MET B 1 62 ? 38.424 26.013 35.751 1.00 27.87 56 MET B C 1
ATOM 1544 O O . MET B 1 62 ? 38.336 24.858 36.195 1.00 34.35 56 MET B O 1
ATOM 1549 N N . VAL B 1 63 ? 38.991 26.281 34.573 1.00 27.89 57 VAL B N 1
ATOM 1550 C CA . VAL B 1 63 ? 39.608 25.202 33.800 1.00 20.28 57 VAL B CA 1
ATOM 1551 C C . VAL B 1 63 ? 40.793 24.613 34.559 1.00 28.82 57 VAL B C 1
ATOM 1552 O O . VAL B 1 63 ? 40.998 23.392 34.569 1.00 22.02 57 VAL B O 1
ATOM 1556 N N . GLU B 1 64 ? 41.595 25.470 35.199 1.00 20.81 58 GLU B N 1
ATOM 1557 C CA . GLU B 1 64 ? 42.691 24.969 36.029 1.00 21.82 58 GLU B CA 1
ATOM 1558 C C . GLU B 1 64 ? 42.168 24.097 37.167 1.00 33.05 58 GLU B C 1
ATOM 1559 O O . GLU B 1 64 ? 42.744 23.044 37.477 1.00 28.82 58 GLU B O 1
ATOM 1565 N N . TYR B 1 65 ? 41.078 24.534 37.804 1.00 28.54 59 TYR B N 1
ATOM 1566 C CA . TYR B 1 65 ? 40.450 23.760 38.871 1.00 28.19 59 TYR B CA 1
ATOM 1567 C C . TYR B 1 65 ? 40.058 22.369 38.385 1.00 27.25 59 TYR B C 1
ATOM 1568 O O . TYR B 1 65 ? 40.366 21.359 39.031 1.00 31.00 59 TYR B O 1
ATOM 1577 N N . GLN B 1 66 ? 39.386 22.299 37.233 1.00 24.11 60 GLN B N 1
ATOM 1578 C CA . GLN B 1 66 ? 38.940 21.006 36.716 1.00 21.40 60 GLN B CA 1
ATOM 1579 C C . GLN B 1 66 ? 40.119 20.130 36.301 1.00 34.15 60 GLN B C 1
ATOM 1580 O O . GLN B 1 66 ? 40.099 18.909 36.511 1.00 35.35 60 GLN B O 1
ATOM 1586 N N . LEU B 1 67 ? 41.154 20.732 35.709 1.00 25.18 61 LEU B N 1
ATOM 1587 C CA . LEU B 1 67 ? 42.336 19.967 35.322 1.00 29.35 61 LEU B CA 1
ATOM 1588 C C . LEU B 1 67 ? 43.011 19.353 36.540 1.00 30.74 61 LEU B C 1
ATOM 1589 O O . LEU B 1 67 ? 43.394 18.178 36.526 1.00 33.10 61 LEU B O 1
ATOM 1594 N N . ASP B 1 68 ? 43.167 20.136 37.611 1.00 33.96 62 ASP B N 1
ATOM 1595 C CA . ASP B 1 68 ? 43.785 19.598 38.819 1.00 34.90 62 ASP B CA 1
ATOM 1596 C C . ASP B 1 68 ? 42.895 18.561 39.494 1.00 38.92 62 ASP B C 1
ATOM 1597 O O . ASP B 1 68 ? 43.407 17.621 40.115 1.00 34.84 62 ASP B O 1
ATOM 1602 N N . TRP B 1 69 ? 41.572 18.710 39.386 1.00 35.04 63 TRP B N 1
ATOM 1603 C CA . TRP B 1 69 ? 40.668 17.652 39.831 1.00 31.82 63 TRP B CA 1
ATOM 1604 C C . TRP B 1 69 ? 40.960 16.350 39.093 1.00 36.30 63 TRP B C 1
ATOM 1605 O O . TRP B 1 69 ? 41.123 15.292 39.713 1.00 42.35 63 TRP B O 1
ATOM 1616 N N . PHE B 1 70 ? 41.035 16.411 37.761 1.00 34.92 64 PHE B N 1
ATOM 1617 C CA . PHE B 1 70 ? 41.321 15.205 36.986 1.00 34.21 64 PHE B CA 1
ATOM 1618 C C . PHE B 1 70 ? 42.703 14.643 37.300 1.00 41.93 64 PHE B C 1
ATOM 1619 O O . PHE B 1 70 ? 42.896 13.422 37.278 1.00 36.81 64 PHE B O 1
ATOM 1627 N N . ARG B 1 71 ? 43.672 15.513 37.594 1.00 31.19 65 ARG B N 1
ATOM 1628 C CA . ARG B 1 71 ? 45.047 15.068 37.798 1.00 33.58 65 ARG B CA 1
ATOM 1629 C C . ARG B 1 71 ? 45.244 14.418 39.162 1.00 33.50 65 ARG B C 1
ATOM 1630 O O . ARG B 1 71 ? 45.905 13.378 39.266 1.00 41.27 65 ARG B O 1
ATOM 1638 N N . ARG B 1 72 ? 44.699 15.020 40.219 1.00 32.51 66 ARG B N 1
ATOM 1639 C CA . ARG B 1 72 ? 44.927 14.549 41.578 1.00 32.10 66 ARG B CA 1
ATOM 1640 C C . ARG B 1 72 ? 43.833 13.624 42.092 1.00 36.59 66 ARG B C 1
ATOM 1641 O O . ARG B 1 72 ? 44.027 12.979 43.128 1.00 43.79 66 ARG B O 1
ATOM 1649 N N . GLY B 1 73 ? 42.697 13.538 41.401 1.00 38.86 67 GLY B N 1
ATOM 1650 C CA . GLY B 1 73 ? 41.599 12.700 41.819 1.00 36.29 67 GLY B CA 1
ATOM 1651 C C . GLY B 1 73 ? 40.564 13.385 42.687 1.00 42.67 67 GLY B C 1
ATOM 1652 O O . GLY B 1 73 ? 39.439 12.885 42.794 1.00 45.10 67 GLY B O 1
ATOM 1653 N N . GLN B 1 74 ? 40.910 14.509 43.312 1.00 40.62 68 GLN B N 1
ATOM 1654 C CA . GLN B 1 74 ? 39.993 15.279 44.136 1.00 36.72 68 GLN B CA 1
ATOM 1655 C C . GLN B 1 74 ? 40.057 16.743 43.726 1.00 35.28 68 GLN B C 1
ATOM 1656 O O . GLN B 1 74 ? 41.122 17.225 43.325 1.00 36.61 68 GLN B O 1
ATOM 1662 N N . PRO B 1 75 ? 38.939 17.478 43.809 1.00 34.18 69 PRO B N 1
ATOM 1663 C CA . PRO B 1 75 ? 38.924 18.863 43.307 1.00 38.27 69 PRO B CA 1
ATOM 1664 C C . PRO B 1 75 ? 39.940 19.792 43.961 1.00 50.62 69 PRO B C 1
ATOM 1665 O O . PRO B 1 75 ? 40.964 20.097 43.344 1.00 69.64 69 PRO B O 1
ATOM 1669 N N . THR B 1 76 ? 39.651 20.225 45.196 1.00 40.76 70 THR B N 1
ATOM 1670 C CA . THR B 1 76 ? 40.330 21.262 45.982 1.00 41.98 70 THR B CA 1
ATOM 1671 C C . THR B 1 76 ? 39.654 22.610 45.759 1.00 46.43 70 THR B C 1
ATOM 1672 O O . THR B 1 76 ? 39.840 23.242 44.714 1.00 49.68 70 THR B O 1
ATOM 1676 N N . TRP B 1 77 ? 38.871 23.053 46.738 1.00 54.25 71 TRP B N 1
ATOM 1677 C CA . TRP B 1 77 ? 38.178 24.333 46.653 1.00 45.57 71 TRP B CA 1
ATOM 1678 C C . TRP B 1 77 ? 38.730 25.331 47.667 1.00 44.55 71 TRP B C 1
ATOM 1679 O O . TRP B 1 77 ? 39.694 26.044 47.391 1.00 55.67 71 TRP B O 1
ATOM 1681 N N . GLU B 1 85 ? 48.313 40.168 39.402 1.00 71.26 79 GLU B N 1
ATOM 1682 C CA . GLU B 1 85 ? 47.442 41.075 38.665 1.00 75.69 79 GLU B CA 1
ATOM 1683 C C . GLU B 1 85 ? 46.640 40.326 37.605 1.00 62.47 79 GLU B C 1
ATOM 1684 O O . GLU B 1 85 ? 46.948 39.180 37.276 1.00 59.78 79 GLU B O 1
ATOM 1686 N N . LEU B 1 86 ? 45.611 40.977 37.076 1.00 55.07 80 LEU B N 1
ATOM 1687 C CA . LEU B 1 86 ? 44.798 40.362 36.034 1.00 37.78 80 LEU B CA 1
ATOM 1688 C C . LEU B 1 86 ? 45.576 40.339 34.720 1.00 32.40 80 LEU B C 1
ATOM 1689 O O . LEU B 1 86 ? 46.181 41.349 34.349 1.00 36.63 80 LEU B O 1
ATOM 1694 N N . PRO B 1 87 ? 45.583 39.219 34.001 1.00 45.00 81 PRO B N 1
ATOM 1695 C CA . PRO B 1 87 ? 46.353 39.159 32.752 1.00 32.95 81 PRO B CA 1
ATOM 1696 C C . PRO B 1 87 ? 45.742 40.025 31.664 1.00 33.01 81 PRO B C 1
ATOM 1697 O O . PRO B 1 87 ? 44.523 40.189 31.572 1.00 33.86 81 PRO B O 1
ATOM 1701 N N . GLY B 1 88 ? 46.616 40.586 30.833 1.00 28.45 82 GLY B N 1
ATOM 1702 C CA . GLY B 1 88 ? 46.183 41.280 29.642 1.00 29.35 82 GLY B CA 1
ATOM 1703 C C . GLY B 1 88 ? 45.733 40.301 28.571 1.00 29.50 82 GLY B C 1
ATOM 1704 O O . GLY B 1 88 ? 45.780 39.081 28.731 1.00 36.36 82 GLY B O 1
ATOM 1705 N N . ARG B 1 89 ? 45.292 40.864 27.443 1.00 32.23 83 ARG B N 1
ATOM 1706 C CA . ARG B 1 89 ? 44.742 40.050 26.361 1.00 44.21 83 ARG B CA 1
ATOM 1707 C C . ARG B 1 89 ? 45.734 38.988 25.897 1.00 36.13 83 ARG B C 1
ATOM 1708 O O . ARG B 1 89 ? 45.384 37.810 25.769 1.00 26.26 83 ARG B O 1
ATOM 1716 N N . ALA B 1 90 ? 46.982 39.389 25.649 1.00 36.01 84 ALA B N 1
ATOM 1717 C CA . ALA B 1 90 ? 47.965 38.466 25.087 1.00 30.58 84 ALA B CA 1
ATOM 1718 C C . ALA B 1 90 ? 48.331 37.366 26.080 1.00 23.14 84 ALA B C 1
ATOM 1719 O O . ALA B 1 90 ? 48.362 36.178 25.725 1.00 25.63 84 ALA B O 1
ATOM 1721 N N . GLU B 1 91 ? 48.632 37.744 27.327 1.00 22.22 85 GLU B N 1
ATOM 1722 C CA . GLU B 1 91 ? 48.952 36.745 28.342 1.00 21.90 85 GLU B CA 1
ATOM 1723 C C . GLU B 1 91 ? 47.778 35.804 28.570 1.00 23.08 85 GLU B C 1
ATOM 1724 O O . GLU B 1 91 ? 47.963 34.591 28.734 1.00 27.93 85 GLU B O 1
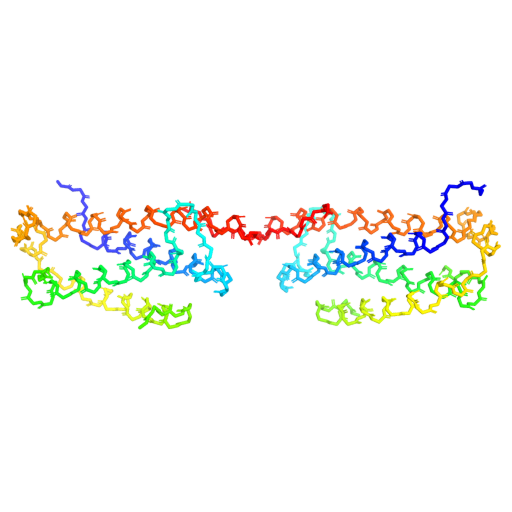ATOM 1730 N N . LEU B 1 92 ? 46.561 36.347 28.585 1.00 25.40 86 LEU B N 1
ATOM 1731 C CA . LEU B 1 92 ? 45.388 35.509 28.796 1.00 20.91 86 LEU B CA 1
ATOM 1732 C C . LEU B 1 92 ? 45.185 34.546 27.635 1.00 27.87 86 LEU B C 1
ATOM 1733 O O . LEU B 1 92 ? 44.781 33.400 27.841 1.00 22.46 86 LEU B O 1
ATOM 1738 N N . LEU B 1 93 ? 45.471 34.987 26.408 1.00 23.85 87 LEU B N 1
ATOM 1739 C CA . LEU B 1 93 ? 45.347 34.092 25.261 1.00 20.85 87 LEU B CA 1
ATOM 1740 C C . LEU B 1 93 ? 46.391 32.981 25.308 1.00 23.96 87 LEU B C 1
ATOM 1741 O O . LEU B 1 93 ? 46.097 31.827 24.968 1.00 29.15 87 LEU B O 1
ATOM 1746 N N . ALA B 1 94 ? 47.616 33.304 25.731 1.00 21.35 88 ALA B N 1
ATOM 1747 C CA . ALA B 1 94 ? 48.628 32.261 25.890 1.00 25.09 88 ALA B CA 1
ATOM 1748 C C . ALA B 1 94 ? 48.205 31.250 26.952 1.00 30.95 88 ALA B C 1
ATOM 1749 O O . ALA B 1 94 ? 48.334 30.031 26.763 1.00 28.71 88 ALA B O 1
ATOM 1751 N N . TRP B 1 95 ? 47.688 31.746 28.080 1.00 20.82 89 TRP B N 1
ATOM 1752 C CA . TRP B 1 95 ? 47.163 30.874 29.128 1.00 27.01 89 TRP B CA 1
ATOM 1753 C C . TRP B 1 95 ? 46.020 30.008 28.604 1.00 29.07 89 TRP B C 1
ATOM 1754 O O . TRP B 1 95 ? 45.939 28.810 28.911 1.00 29.35 89 TRP B O 1
ATOM 1765 N N . TRP B 1 96 ? 45.132 30.605 27.809 1.00 27.67 90 TRP B N 1
ATOM 1766 C CA . TRP B 1 96 ? 44.008 29.888 27.219 1.00 17.61 90 TRP B CA 1
ATOM 1767 C C . TRP B 1 96 ? 44.486 28.755 26.321 1.00 28.96 90 TRP B C 1
ATOM 1768 O O . TRP B 1 96 ? 43.929 27.654 26.351 1.00 22.01 90 TRP B O 1
ATOM 1779 N N . ASP B 1 97 ? 45.517 29.008 25.512 1.00 28.85 91 ASP B N 1
ATOM 1780 C CA . ASP B 1 97 ? 46.021 27.963 24.625 1.00 31.43 91 ASP B CA 1
ATOM 1781 C C . ASP B 1 97 ? 46.717 26.857 25.411 1.00 39.47 91 ASP B C 1
ATOM 1782 O O . ASP B 1 97 ? 46.601 25.672 25.064 1.00 34.37 91 ASP B O 1
ATOM 1787 N N . LYS B 1 98 ? 47.445 27.223 26.470 1.00 26.20 92 LYS B N 1
ATOM 1788 C CA . LYS B 1 98 ? 48.014 26.215 27.362 1.00 22.60 92 LYS B CA 1
ATOM 1789 C C . LYS B 1 98 ? 46.920 25.313 27.925 1.00 31.28 92 LYS B C 1
ATOM 1790 O O . LYS B 1 98 ? 47.041 24.079 27.921 1.00 30.91 92 LYS B O 1
ATOM 1796 N N . LEU B 1 99 ? 45.832 25.924 28.403 1.00 29.78 93 LEU B N 1
ATOM 1797 C CA . LEU B 1 99 ? 44.724 25.154 28.958 1.00 21.82 93 LEU B CA 1
ATOM 1798 C C . LEU B 1 99 ? 44.061 24.285 27.897 1.00 30.85 93 LEU B C 1
ATOM 1799 O O . LEU B 1 99 ? 43.652 23.155 28.182 1.00 33.13 93 LEU B O 1
ATOM 1804 N N . THR B 1 100 ? 43.932 24.801 26.672 1.00 27.17 94 THR B N 1
ATOM 1805 C CA . THR B 1 100 ? 43.350 24.015 25.588 1.00 28.84 94 THR B CA 1
ATOM 1806 C C . THR B 1 100 ? 44.179 22.768 25.315 1.00 29.72 94 THR B C 1
ATOM 1807 O O . THR B 1 100 ? 43.640 21.659 25.198 1.00 32.37 94 THR B O 1
ATOM 1811 N N . ALA B 1 101 ? 45.500 22.936 25.206 1.00 33.43 95 ALA B N 1
ATOM 1812 C CA . ALA B 1 101 ? 46.372 21.789 24.974 1.00 38.80 95 ALA B CA 1
ATOM 1813 C C . ALA B 1 101 ? 46.278 20.783 26.115 1.00 31.68 95 ALA B C 1
ATOM 1814 O O . ALA B 1 101 ? 46.192 19.569 25.880 1.00 37.74 95 ALA B O 1
ATOM 1816 N N . GLU B 1 102 ? 46.278 21.267 27.360 1.00 33.43 96 GLU B N 1
ATOM 1817 C CA . GLU B 1 102 ? 46.236 20.347 28.493 1.00 38.55 96 GLU B CA 1
ATOM 1818 C C . GLU B 1 102 ? 44.905 19.605 28.560 1.00 36.72 96 GLU B C 1
ATOM 1819 O O . GLU B 1 102 ? 44.876 18.404 28.851 1.00 31.82 96 GLU B O 1
ATOM 1825 N N . LEU B 1 103 ? 43.797 20.294 28.281 1.00 32.77 97 LEU B N 1
ATOM 1826 C CA . LEU B 1 103 ? 42.506 19.619 28.201 1.00 30.56 97 LEU B CA 1
ATOM 1827 C C . LEU B 1 103 ? 42.525 18.539 27.129 1.00 35.96 97 LEU B C 1
ATOM 1828 O O . LEU B 1 103 ? 42.196 17.378 27.395 1.00 37.67 97 LEU B O 1
ATOM 1833 N N . GLY B 1 104 ? 42.939 18.901 25.910 1.00 36.07 98 GLY B N 1
ATOM 1834 C CA . GLY B 1 104 ? 42.934 17.944 24.817 1.00 38.44 98 GLY B CA 1
ATOM 1835 C C . GLY B 1 104 ? 43.833 16.748 25.055 1.00 48.79 98 GLY B C 1
ATOM 1836 O O . GLY B 1 104 ? 43.578 15.662 24.528 1.00 39.33 98 GLY B O 1
ATOM 1837 N N . ALA B 1 105 ? 44.891 16.924 25.847 1.00 41.54 99 ALA B N 1
ATOM 1838 C CA . ALA B 1 105 ? 45.808 15.828 26.130 1.00 47.98 99 ALA B CA 1
ATOM 1839 C C . ALA B 1 105 ? 45.414 14.997 27.346 1.00 48.71 99 ALA B C 1
ATOM 1840 O O . ALA B 1 105 ? 45.800 13.825 27.423 1.00 52.32 99 ALA B O 1
ATOM 1842 N N . GLU B 1 106 ? 44.663 15.559 28.295 1.00 43.40 100 GLU B N 1
ATOM 1843 C CA . GLU B 1 106 ? 44.424 14.873 29.558 1.00 33.77 100 GLU B CA 1
ATOM 1844 C C . GLU B 1 106 ? 42.988 14.417 29.772 1.00 39.29 100 GLU B C 1
ATOM 1845 O O . GLU B 1 106 ? 42.776 13.421 30.466 1.00 38.24 100 GLU B O 1
ATOM 1851 N N . VAL B 1 107 ? 41.995 15.115 29.210 1.00 32.93 101 VAL B N 1
ATOM 1852 C CA . VAL B 1 107 ? 40.606 14.684 29.379 1.00 41.77 101 VAL B CA 1
ATOM 1853 C C . VAL B 1 107 ? 40.339 13.329 28.733 1.00 38.77 101 VAL B C 1
ATOM 1854 O O . VAL B 1 107 ? 39.606 12.525 29.324 1.00 43.94 101 VAL B O 1
ATOM 1858 N N . PRO B 1 108 ? 40.874 13.006 27.546 1.00 33.66 102 PRO B N 1
ATOM 1859 C CA . PRO B 1 108 ? 40.670 11.639 27.031 1.00 49.17 102 PRO B CA 1
ATOM 1860 C C . PRO B 1 108 ? 41.176 10.555 27.968 1.00 59.12 102 PRO B C 1
ATOM 1861 O O . PRO B 1 108 ? 40.675 9.424 27.920 1.00 59.76 102 PRO B O 1
ATOM 1865 N N . GLN B 1 109 ? 42.141 10.866 28.832 1.00 61.61 103 GLN B N 1
ATOM 1866 C CA . GLN B 1 109 ? 42.656 9.904 29.798 1.00 57.83 103 GLN B CA 1
ATOM 1867 C C . GLN B 1 109 ? 41.743 9.716 31.003 1.00 57.75 103 GLN B C 1
ATOM 1868 O O . GLN B 1 109 ? 42.036 8.862 31.846 1.00 66.34 103 GLN B O 1
ATOM 1874 N N . VAL B 1 110 ? 40.657 10.482 31.109 1.00 61.95 104 VAL B N 1
ATOM 1875 C CA . VAL B 1 110 ? 39.793 10.399 32.280 1.00 58.10 104 VAL B CA 1
ATOM 1876 C C . VAL B 1 110 ? 39.125 9.033 32.355 1.00 70.90 104 VAL B C 1
ATOM 1877 O O . VAL B 1 110 ? 38.520 8.568 31.384 1.00 63.54 104 VAL B O 1
ATOM 1879 N N . SER B 1 111 ? 39.233 8.395 33.518 1.00 83.55 105 SER B N 1
ATOM 1880 C CA . SER B 1 111 ? 38.725 7.046 33.692 1.00 90.63 105 SER B CA 1
ATOM 1881 C C . SER B 1 111 ? 37.203 7.014 33.568 1.00 95.67 105 SER B C 1
ATOM 1882 O O . SER B 1 111 ? 36.516 8.037 33.641 1.00 95.25 105 SER B O 1
ATOM 1884 N N . THR B 1 112 ? 36.679 5.801 33.375 1.00 103.68 106 THR B N 1
ATOM 1885 C CA . THR B 1 112 ? 35.233 5.614 33.392 1.00 101.15 106 THR B CA 1
ATOM 1886 C C . THR B 1 112 ? 34.661 5.915 34.774 1.00 92.47 106 THR B C 1
ATOM 1887 O O . THR B 1 112 ? 33.614 6.566 34.888 1.00 90.00 106 THR B O 1
ATOM 1891 N N . GLU B 1 113 ? 35.335 5.459 35.835 1.00 91.69 107 GLU B N 1
ATOM 1892 C CA . GLU B 1 113 ? 34.913 5.832 37.179 1.00 95.01 107 GLU B CA 1
ATOM 1893 C C . GLU B 1 113 ? 34.900 7.346 37.351 1.00 94.03 107 GLU B C 1
ATOM 1894 O O . GLU B 1 113 ? 33.961 7.900 37.928 1.00 85.01 107 GLU B O 1
ATOM 1900 N N . MET B 1 114 ? 35.912 8.029 36.825 1.00 84.63 108 MET B N 1
ATOM 1901 C CA . MET B 1 114 ? 36.167 9.431 37.153 1.00 82.22 108 MET B CA 1
ATOM 1902 C C . MET B 1 114 ? 35.424 10.361 36.190 1.00 79.03 108 MET B C 1
ATOM 1903 O O . MET B 1 114 ? 35.993 11.235 35.534 1.00 95.19 108 MET B O 1
ATOM 1908 N N . TRP B 1 115 ? 34.111 10.150 36.120 1.00 73.90 109 TRP B N 1
ATOM 1909 C CA . TRP B 1 115 ? 33.205 10.999 35.357 1.00 63.22 109 TRP B CA 1
ATOM 1910 C C . TRP B 1 115 ? 31.879 11.076 36.100 1.00 59.26 109 TRP B C 1
ATOM 1911 O O . TRP B 1 115 ? 31.203 12.111 36.095 1.00 47.59 109 TRP B O 1
ATOM 1922 N N . ALA B 1 116 ? 31.510 9.969 36.745 1.00 64.36 110 ALA B N 1
ATOM 1923 C CA . ALA B 1 116 ? 30.300 9.891 37.545 1.00 68.21 110 ALA B CA 1
ATOM 1924 C C . ALA B 1 116 ? 30.559 9.883 39.044 1.00 73.84 110 ALA B C 1
ATOM 1925 O O . ALA B 1 116 ? 29.628 10.148 39.809 1.00 77.06 110 ALA B O 1
ATOM 1927 N N . THR B 1 117 ? 31.793 9.589 39.478 1.00 75.72 111 THR B N 1
ATOM 1928 C CA . THR B 1 117 ? 32.164 9.551 40.890 1.00 78.27 111 THR B CA 1
ATOM 1929 C C . THR B 1 117 ? 31.922 10.914 41.529 1.00 71.71 111 THR B C 1
ATOM 1930 O O . THR B 1 117 ? 32.696 11.854 41.304 1.00 69.49 111 THR B O 1
ATOM 1934 N N . PRO B 1 118 ? 30.869 11.056 42.337 1.00 69.28 112 PRO B N 1
ATOM 1935 C CA . PRO B 1 118 ? 30.526 12.376 42.878 1.00 68.83 112 PRO B CA 1
ATOM 1936 C C . PRO B 1 118 ? 31.455 12.801 44.003 1.00 71.54 112 PRO B C 1
ATOM 1937 O O . PRO B 1 118 ? 31.188 12.496 45.169 1.00 74.42 112 PRO B O 1
ATOM 1941 N N . ALA B 1 119 ? 32.539 13.502 43.672 1.00 67.99 113 ALA B N 1
ATOM 1942 C CA . ALA B 1 119 ? 33.449 13.995 44.696 1.00 62.78 113 ALA B CA 1
ATOM 1943 C C . ALA B 1 119 ? 32.739 15.007 45.592 1.00 55.49 113 ALA B C 1
ATOM 1944 O O . ALA B 1 119 ? 31.691 15.560 45.245 1.00 60.94 113 ALA B O 1
ATOM 1946 N N . THR B 1 120 ? 33.325 15.253 46.759 1.00 51.27 114 THR B N 1
ATOM 1947 C CA . THR B 1 120 ? 32.661 16.006 47.819 1.00 55.34 114 THR B CA 1
ATOM 1948 C C . THR B 1 120 ? 33.219 17.427 47.852 1.00 61.90 114 THR B C 1
ATOM 1949 O O . THR B 1 120 ? 34.188 17.718 48.554 1.00 81.50 114 THR B O 1
ATOM 1953 N N . THR B 1 121 ? 32.612 18.298 47.062 1.00 56.88 115 THR B N 1
ATOM 1954 C CA . THR B 1 121 ? 32.863 19.717 47.108 1.00 64.14 115 THR B CA 1
ATOM 1955 C C . THR B 1 121 ? 32.302 20.298 48.392 1.00 78.97 115 THR B C 1
ATOM 1956 O O . THR B 1 121 ? 31.362 19.752 48.978 1.00 68.73 115 THR B O 1
ATOM 1960 N N . PRO B 1 122 ? 32.853 21.414 48.843 1.00 78.13 116 PRO B N 1
ATOM 1961 C CA . PRO B 1 122 ? 32.237 22.149 49.956 1.00 81.45 116 PRO B CA 1
ATOM 1962 C C . PRO B 1 122 ? 30.753 22.428 49.746 1.00 78.11 116 PRO B C 1
ATOM 1963 O O . PRO B 1 122 ? 30.001 22.499 50.727 1.00 70.93 116 PRO B O 1
ATOM 1967 N N . PHE B 1 123 ? 30.306 22.574 48.493 1.00 89.35 117 PHE B N 1
ATOM 1968 C CA . PHE B 1 123 ? 28.881 22.751 48.225 1.00 90.48 117 PHE B CA 1
ATOM 1969 C C . PHE B 1 123 ? 28.118 21.449 48.430 1.00 88.84 117 PHE B C 1
ATOM 1970 O O . PHE B 1 123 ? 27.018 21.447 48.998 1.00 89.75 117 PHE B O 1
ATOM 1972 N N . GLY B 1 124 ? 28.683 20.339 47.961 1.00 86.86 118 GLY B N 1
ATOM 1973 C CA . GLY B 1 124 ? 28.075 19.036 48.164 1.00 78.02 118 GLY B CA 1
ATOM 1974 C C . GLY B 1 124 ? 28.659 18.007 47.212 1.00 68.06 118 GLY B C 1
ATOM 1975 O O . GLY B 1 124 ? 29.786 18.151 46.749 1.00 68.44 118 GLY B O 1
ATOM 1976 N N . LYS B 1 125 ? 27.880 16.968 46.923 1.00 55.52 119 LYS B N 1
ATOM 1977 C CA . LYS B 1 125 ? 28.334 15.926 46.012 1.00 53.78 119 LYS B CA 1
ATOM 1978 C C . LYS B 1 125 ? 28.217 16.392 44.563 1.00 55.98 119 LYS B C 1
ATOM 1979 O O . LYS B 1 125 ? 27.216 16.995 44.168 1.00 53.52 119 LYS B O 1
ATOM 1981 N N . MET B 1 126 ? 29.240 16.099 43.761 1.00 58.95 120 MET B N 1
ATOM 1982 C CA . MET B 1 126 ? 29.200 16.441 42.336 1.00 49.46 120 MET B CA 1
ATOM 1983 C C . MET B 1 126 ? 30.171 15.572 41.554 1.00 43.50 120 MET B C 1
ATOM 1984 O O . MET B 1 126 ? 31.341 15.458 41.927 1.00 42.77 120 MET B O 1
ATOM 1989 N N . SER B 1 127 ? 29.697 14.996 40.468 1.00 38.95 121 SER B N 1
ATOM 1990 C CA . SER B 1 127 ? 30.492 14.273 39.494 1.00 37.61 121 SER B CA 1
ATOM 1991 C C . SER B 1 127 ? 31.369 15.237 38.699 1.00 40.99 121 SER B C 1
ATOM 1992 O O . SER B 1 127 ? 31.066 16.432 38.605 1.00 32.47 121 SER B O 1
ATOM 1995 N N . PRO B 1 128 ? 32.467 14.744 38.126 1.00 33.95 122 PRO B N 1
ATOM 1996 C CA . PRO B 1 128 ? 33.165 15.524 37.092 1.00 39.39 122 PRO B CA 1
ATOM 1997 C C . PRO B 1 128 ? 32.264 15.917 35.928 1.00 43.41 122 PRO B C 1
ATOM 1998 O O . PRO B 1 128 ? 32.464 16.985 35.340 1.00 28.49 122 PRO B O 1
ATOM 2002 N N . LEU B 1 129 ? 31.274 15.089 35.580 1.00 36.63 123 LEU B N 1
ATOM 2003 C CA . LEU B 1 129 ? 30.366 15.433 34.486 1.00 32.50 123 LEU B CA 1
ATOM 2004 C C . LEU B 1 129 ? 29.533 16.663 34.828 1.00 28.50 123 LEU B C 1
ATOM 2005 O O . LEU B 1 129 ? 29.423 17.599 34.024 1.00 32.33 123 LEU B O 1
ATOM 2010 N N . MET B 1 130 ? 28.924 16.670 36.017 1.00 27.88 124 MET B N 1
ATOM 2011 C CA . MET B 1 130 ? 28.137 17.823 36.441 1.00 36.25 124 MET B CA 1
ATOM 2012 C C . MET B 1 130 ? 29.001 19.074 36.522 1.00 31.17 124 MET B C 1
ATOM 2013 O O . MET B 1 130 ? 28.585 20.155 36.087 1.00 26.15 124 MET B O 1
ATOM 2018 N N . SER B 1 131 ? 30.214 18.943 37.062 1.00 29.78 125 SER B N 1
ATOM 2019 C CA . SER B 1 131 ? 31.108 20.091 37.169 1.00 31.79 125 SER B CA 1
ATOM 2020 C C . SER B 1 131 ? 31.492 20.628 35.796 1.00 26.72 125 SER B C 1
ATOM 2021 O O . SER B 1 131 ? 31.546 21.846 35.594 1.00 28.06 125 SER B O 1
ATOM 2024 N N . VAL B 1 132 ? 31.754 19.737 34.836 1.00 29.06 126 VAL B N 1
ATOM 2025 C CA . VAL B 1 132 ? 32.137 20.187 33.500 1.00 23.55 126 VAL B CA 1
ATOM 2026 C C . VAL B 1 132 ? 30.958 20.860 32.806 1.00 25.89 126 VAL B C 1
ATOM 2027 O O . VAL B 1 132 ? 31.122 21.875 32.115 1.00 24.33 126 VAL B O 1
ATOM 2031 N N . MET B 1 133 ? 29.750 20.322 32.989 1.00 22.98 127 MET B N 1
ATOM 2032 C CA . MET B 1 133 ? 28.573 20.968 32.416 1.00 29.06 127 MET B CA 1
ATOM 2033 C C . MET B 1 133 ? 28.353 22.348 33.026 1.00 29.70 127 MET B C 1
ATOM 2034 O O . MET B 1 133 ? 27.993 23.300 32.320 1.00 24.37 127 MET B O 1
ATOM 2039 N N . TYR B 1 134 ? 28.593 22.482 34.334 1.00 20.72 128 TYR B N 1
ATOM 2040 C CA . TYR B 1 134 ? 28.491 23.790 34.974 1.00 18.85 128 TYR B CA 1
ATOM 2041 C C . TYR B 1 134 ? 29.545 24.751 34.438 1.00 20.29 128 TYR B C 1
ATOM 2042 O O . TYR B 1 134 ? 29.264 25.936 34.225 1.00 21.11 128 TYR B O 1
ATOM 2051 N N . LEU B 1 135 ? 30.771 24.260 34.232 1.00 20.44 129 LEU B N 1
ATOM 2052 C CA . LEU B 1 135 ? 31.832 25.099 33.682 1.00 17.47 129 LEU B CA 1
ATOM 2053 C C . LEU B 1 135 ? 31.466 25.604 32.294 1.00 19.78 129 LEU B C 1
ATOM 2054 O O . LEU B 1 135 ? 31.650 26.788 31.983 1.00 21.39 129 LEU B O 1
ATOM 2059 N N . ILE B 1 136 ? 30.944 24.713 31.448 1.00 22.39 130 ILE B N 1
ATOM 2060 C CA . ILE B 1 136 ? 30.538 25.099 30.100 1.00 21.28 130 ILE B CA 1
ATOM 2061 C C . ILE B 1 136 ? 29.412 26.125 30.153 1.00 14.56 130 ILE B C 1
ATOM 2062 O O . ILE B 1 136 ? 29.407 27.107 29.396 1.00 21.07 130 ILE B O 1
ATOM 2067 N N . ASP B 1 137 ? 28.441 25.917 31.049 1.00 17.71 131 ASP B N 1
ATOM 2068 C CA . ASP B 1 137 ? 27.345 26.872 31.200 1.00 19.16 131 ASP B CA 1
ATOM 2069 C C . ASP B 1 137 ? 27.859 28.244 31.615 1.00 19.47 131 ASP B C 1
ATOM 2070 O O . ASP B 1 137 ? 27.441 29.271 31.067 1.00 17.99 131 ASP B O 1
ATOM 2075 N N . ASN B 1 138 ? 28.757 28.277 32.603 1.00 14.39 132 ASN B N 1
ATOM 2076 C CA . ASN B 1 138 ? 29.312 29.546 33.062 1.00 21.22 132 ASN B CA 1
ATOM 2077 C C . ASN B 1 138 ? 30.071 30.247 31.943 1.00 16.14 132 ASN B C 1
ATOM 2078 O O . ASN B 1 138 ? 29.989 31.476 31.795 1.00 19.47 132 ASN B O 1
ATOM 2083 N N . GLU B 1 139 ? 30.807 29.477 31.135 1.00 19.01 133 GLU B N 1
ATOM 2084 C CA . GLU B 1 139 ? 31.551 30.067 30.027 1.00 24.90 133 GLU B CA 1
ATOM 2085 C C . GLU B 1 139 ? 30.608 30.683 29.000 1.00 11.49 133 GLU B C 1
ATOM 2086 O O . GLU B 1 139 ? 30.824 31.808 28.545 1.00 10.91 133 GLU B O 1
ATOM 2092 N N . VAL B 1 140 ? 29.550 29.959 28.627 1.00 18.49 134 VAL B N 1
ATOM 2093 C CA . VAL B 1 140 ? 28.592 30.492 27.656 1.00 17.78 134 VAL B CA 1
ATOM 2094 C C . VAL B 1 140 ? 27.907 31.741 28.207 1.00 16.39 134 VAL B C 1
ATOM 2095 O O . VAL B 1 140 ? 27.695 32.728 27.487 1.00 18.63 134 VAL B O 1
ATOM 2099 N N . HIS B 1 141 ? 27.566 31.719 29.496 1.00 15.58 135 HIS B N 1
ATOM 2100 C CA . HIS B 1 141 ? 26.934 32.854 30.165 1.00 15.64 135 HIS B CA 1
ATOM 2101 C C . HIS B 1 141 ? 27.804 34.111 30.068 1.00 15.03 135 HIS B C 1
ATOM 2102 O O . HIS B 1 141 ? 27.391 35.153 29.522 1.00 15.01 135 HIS B O 1
ATOM 2109 N N . HIS B 1 142 ? 29.042 34.016 30.563 1.00 15.30 136 HIS B N 1
ATOM 2110 C CA . HIS B 1 142 ? 29.931 35.174 30.538 1.00 16.49 136 HIS B CA 1
ATOM 2111 C C . HIS B 1 142 ? 30.332 35.555 29.117 1.00 12.45 136 HIS B C 1
ATOM 2112 O O . HIS B 1 142 ? 30.619 36.728 28.848 1.00 14.53 136 HIS B O 1
ATOM 2119 N N . ARG B 1 143 ? 30.341 34.597 28.188 1.00 18.47 137 ARG B N 1
ATOM 2120 C CA . ARG B 1 143 ? 30.665 34.926 26.806 1.00 18.22 137 ARG B CA 1
ATOM 2121 C C . ARG B 1 143 ? 29.547 35.731 26.156 1.00 14.92 137 ARG B C 1
ATOM 2122 O O . ARG B 1 143 ? 29.813 36.634 25.360 1.00 20.84 137 ARG B O 1
ATOM 2130 N N . GLY B 1 144 ? 28.289 35.424 26.481 1.00 16.97 138 GLY B N 1
ATOM 2131 C CA . GLY B 1 144 ? 27.197 36.263 26.002 1.00 23.46 138 GLY B CA 1
ATOM 2132 C C . GLY B 1 144 ? 27.274 37.671 26.564 1.00 14.07 138 GLY B C 1
ATOM 2133 O O . GLY B 1 144 ? 27.023 38.664 25.858 1.00 21.11 138 GLY B O 1
ATOM 2134 N N . GLN B 1 145 ? 27.634 37.779 27.847 1.00 15.12 139 GLN B N 1
ATOM 2135 C CA . GLN B 1 145 ? 27.883 39.105 28.409 1.00 11.96 139 GLN B CA 1
ATOM 2136 C C . GLN B 1 145 ? 28.991 39.830 27.642 1.00 16.29 139 GLN B C 1
ATOM 2137 O O . GLN B 1 145 ? 28.890 41.034 27.361 1.00 18.09 139 GLN B O 1
ATOM 2143 N N . GLY B 1 146 ? 30.049 39.103 27.274 1.00 16.73 140 GLY B N 1
ATOM 2144 C CA . GLY B 1 146 ? 31.099 39.689 26.455 1.00 10.65 140 GLY B CA 1
ATOM 2145 C C . GLY B 1 146 ? 30.627 40.090 25.070 1.00 16.86 140 GLY B C 1
ATOM 2146 O O . GLY B 1 146 ? 31.151 41.038 24.486 1.00 18.34 140 GLY B O 1
ATOM 2147 N N . TYR B 1 147 ? 29.655 39.362 24.517 1.00 14.78 141 TYR B N 1
ATOM 2148 C CA . TYR B 1 147 ? 29.030 39.780 23.262 1.00 22.07 141 TYR B CA 1
ATOM 2149 C C . TYR B 1 147 ? 28.424 41.167 23.407 1.00 23.07 141 TYR B C 1
ATOM 2150 O O . TYR B 1 147 ? 28.607 42.043 22.546 1.00 14.15 141 TYR B O 1
ATOM 2159 N N . VAL B 1 148 ? 27.676 41.374 24.495 1.00 15.59 142 VAL B N 1
ATOM 2160 C CA . VAL B 1 148 ? 27.090 42.695 24.733 1.00 19.33 142 VAL B CA 1
ATOM 2161 C C . VAL B 1 148 ? 28.184 43.749 24.871 1.00 20.74 142 VAL B C 1
ATOM 2162 O O . VAL B 1 148 ? 28.073 44.862 24.332 1.00 17.09 142 VAL B O 1
ATOM 2166 N N . TYR B 1 149 ? 29.254 43.418 25.600 1.00 15.81 143 TYR B N 1
ATOM 2167 C CA . TYR B 1 149 ? 30.366 44.356 25.752 1.00 18.96 143 TYR B CA 1
ATOM 2168 C C . TYR B 1 149 ? 30.972 44.722 24.399 1.00 19.52 143 TYR B C 1
ATOM 2169 O O . TYR B 1 149 ? 31.239 45.898 24.118 1.00 16.88 143 TYR B O 1
ATOM 2178 N N . LEU B 1 150 ? 31.207 43.716 23.553 1.00 15.41 144 LEU B N 1
ATOM 2179 C CA . LEU B 1 150 ? 31.776 43.956 22.230 1.00 13.05 144 LEU B CA 1
ATOM 2180 C C . LEU B 1 150 ? 30.888 44.886 21.416 1.00 29.86 144 LEU B C 1
ATOM 2181 O O . LEU B 1 150 ? 31.375 45.827 20.777 1.00 22.03 144 LEU B O 1
ATOM 2186 N N . ARG B 1 151 ? 29.575 44.637 21.428 1.00 16.86 145 ARG B N 1
ATOM 2187 C CA . ARG B 1 151 ? 28.662 45.517 20.705 1.00 17.95 145 ARG B CA 1
ATOM 2188 C C . ARG B 1 151 ? 28.730 46.944 21.239 1.00 21.73 145 ARG B C 1
ATOM 2189 O O . ARG B 1 151 ? 28.693 47.907 20.463 1.00 17.64 145 ARG B O 1
ATOM 2197 N N . GLU B 1 152 ? 28.843 47.099 22.560 1.00 19.87 146 GLU B N 1
ATOM 2198 C CA . GLU B 1 152 ? 28.933 48.438 23.136 1.00 20.95 146 GLU B CA 1
ATOM 2199 C C . GLU B 1 152 ? 30.279 49.101 22.874 1.00 27.17 146 GLU B C 1
ATOM 2200 O O . GLU B 1 152 ? 30.393 50.322 23.022 1.00 22.52 146 GLU B O 1
ATOM 2206 N N . LEU B 1 153 ? 31.297 48.331 22.499 1.00 17.94 147 LEU B N 1
ATOM 2207 C CA . LEU B 1 153 ? 32.581 48.890 22.100 1.00 18.25 147 LEU B CA 1
ATOM 2208 C C . LEU B 1 153 ? 32.704 49.048 20.588 1.00 24.02 147 LEU B C 1
ATOM 2209 O O . LEU B 1 153 ? 33.788 49.370 20.095 1.00 22.96 147 LEU B O 1
ATOM 2214 N N . GLY B 1 154 ? 31.620 48.831 19.846 1.00 19.97 148 GLY B N 1
ATOM 2215 C CA . GLY B 1 154 ? 31.643 49.015 18.409 1.00 26.44 148 GLY B CA 1
ATOM 2216 C C . GLY B 1 154 ? 32.264 47.879 17.631 1.00 24.73 148 GLY B C 1
ATOM 2217 O O . GLY B 1 154 ? 32.827 48.108 16.556 1.00 20.25 148 GLY B O 1
ATOM 2218 N N . VAL B 1 155 ? 32.172 46.653 18.139 1.00 21.19 149 VAL B N 1
ATOM 2219 C CA . VAL B 1 155 ? 32.804 45.490 17.526 1.00 18.55 149 VAL B CA 1
ATOM 2220 C C . VAL B 1 155 ? 31.731 44.457 17.217 1.00 23.91 149 VAL B C 1
ATOM 2221 O O . VAL B 1 155 ? 30.864 44.184 18.056 1.00 19.73 149 VAL B O 1
ATOM 2225 N N . THR B 1 156 ? 31.788 43.891 16.017 1.00 15.46 150 THR B N 1
ATOM 2226 C CA . THR B 1 156 ? 30.944 42.753 15.683 1.00 18.63 150 THR B CA 1
ATOM 2227 C C . THR B 1 156 ? 31.530 41.494 16.310 1.00 23.81 150 THR B C 1
ATOM 2228 O O . THR B 1 156 ? 32.668 41.132 15.991 1.00 22.28 150 THR B O 1
ATOM 2232 N N . PRO B 1 157 ? 30.810 40.814 17.194 1.00 22.58 151 PRO B N 1
ATOM 2233 C CA . PRO B 1 157 ? 31.341 39.587 17.792 1.00 15.84 151 PRO B CA 1
ATOM 2234 C C . PRO B 1 157 ? 31.409 38.478 16.761 1.00 27.18 151 PRO B C 1
ATOM 2235 O O . PRO B 1 157 ? 30.689 38.515 15.750 1.00 18.58 151 PRO B O 1
ATOM 2239 N N . PRO B 1 158 ? 32.271 37.483 16.966 1.00 26.39 152 PRO B N 1
ATOM 2240 C CA . PRO B 1 158 ? 32.245 36.306 16.093 1.00 24.00 152 PRO B CA 1
ATOM 2241 C C . PRO B 1 158 ? 30.891 35.620 16.176 1.00 23.47 152 PRO B C 1
ATOM 2242 O O . PRO B 1 158 ? 30.213 35.660 17.205 1.00 19.97 152 PRO B O 1
ATOM 2246 N N . ALA B 1 159 ? 30.493 35.001 15.067 1.00 30.02 153 ALA B N 1
ATOM 2247 C CA . ALA B 1 159 ? 29.161 34.420 14.979 1.00 33.81 153 ALA B CA 1
ATOM 2248 C C . ALA B 1 159 ? 28.982 33.307 16.004 1.00 29.45 153 ALA B C 1
ATOM 2249 O O . ALA B 1 159 ? 29.858 32.457 16.185 1.00 26.60 153 ALA B O 1
ATOM 2251 N N . PHE B 1 160 ? 27.836 33.327 16.688 1.00 33.98 154 PHE B N 1
ATOM 2252 C CA . PHE B 1 160 ? 27.436 32.242 17.584 1.00 32.07 154 PHE B CA 1
ATOM 2253 C C . PHE B 1 160 ? 26.985 31.062 16.723 1.00 32.14 154 PHE B C 1
ATOM 2254 O O . PHE B 1 160 ? 25.800 30.751 16.588 1.00 40.43 154 PHE B O 1
ATOM 2262 N N . TYR B 1 161 ? 27.973 30.406 16.118 1.00 37.35 155 TYR B N 1
ATOM 2263 C CA . TYR B 1 161 ? 27.732 29.354 15.134 1.00 47.81 155 TYR B CA 1
ATOM 2264 C C . TYR B 1 161 ? 27.088 28.112 15.744 1.00 56.03 155 TYR B C 1
ATOM 2265 O O . TYR B 1 161 ? 26.853 28.045 16.950 1.00 61.91 155 TYR B O 1
#

Nearest PDB structures (foldseek):
  6iz2-assembly1_A  TM=1.004E+00  e=1.262E-22  Deinococcus radiodurans R1 = ATCC 13939 = DSM 20539
  3dka-assembly1_A  TM=8.433E-01  e=4.247E-05  Bacillus subtilis
  3dka-assembly1_B  TM=8.348E-01  e=4.989E-05  Bacillus subtilis
  3gor-assembly2_D  TM=8.329E-01  e=2.125E-04  Geobacillus stearothermophilus
  2qe9-assembly1_A  TM=5.918E-01  e=1.467E-03  Bacillus subtilis